Protein AF-A0A2T9Y0A7-F1 (afdb_monomer)

Secondary structure (DSSP, 8-state):
-------HHHHHHHHHHHHHHHHH--SS-S-HHHHHHHHHHHHHHH-TT--SPPPHHHHHHHHHHHHTHHHHHHHHHHHHHHHHHH-----------THHHHT--------HHHHHHT-TTHHHHHHHHHHHHHHHHHHHHHHH--SHHHHHHHHHHHHHHHHHHHHHHHHHHHHHHHHHHTT----SSHHHHHHHHHHHHHHHHHHHHHHHHHIIIIIIS----GGG--HHHHHHHHHHTTTTTS--------------------------------S-----S-TTS-S--SSS-THHHHHHHHHHHHHHHHHHHHT-TTS-GGGSTTHHHHHHHHHHHHHHHHHHHHHHHHHH-

Sequence (357 aa):
MDDLFINPKYTELIMLSILPILVCLPVNALFRSLRISLLRSLFRSINPISFQKTHISDIIFADVLTSCSRAFADLAVILCSISSSLFVVESSAKMNDFSSILNIKSKKSTYFGKDLCSSPLLGPIVTSIPFLIRLRQCIYDYLLSSSSHEKGRHLANCLKYFSALPVIFLSSFQQEYMKNQYVDSNSSQKDWFFNVLFYTWLFSAIFNSGFSLYWDVVFDWNLGNLKSFSLSNIVYSIFSHEHLDNSHLSVYKEEQDFPDSIIDPESLSPDIVSIQYSPNNLYNGPTLLRENLLFINKYFYYTAILVDTILRAAWTIKLSPHLKINSLPYIGFILGILEVFRRFFWVIFRVEKEHAC

Organism: NCBI:txid133381

Solvent-accessible surface area (backbone atoms only — not comparable to full-atom values): 21253 Å² total; per-residue (Å²): 144,80,88,78,76,69,54,68,70,57,54,53,50,51,63,67,44,49,58,58,48,67,55,67,50,89,52,95,55,88,60,40,70,58,39,52,51,50,52,51,40,50,49,54,61,65,44,86,81,64,88,62,82,80,48,69,68,48,50,53,51,39,52,53,40,46,59,42,14,62,59,52,17,55,48,49,44,50,53,36,53,50,46,42,71,74,53,81,67,94,62,95,72,94,72,90,60,73,44,73,82,69,75,54,89,72,79,91,73,98,44,72,58,60,55,56,54,67,34,79,56,50,48,40,54,48,32,40,47,34,33,51,42,48,27,50,53,25,51,52,46,29,71,70,44,84,51,70,69,57,28,53,52,24,51,54,52,24,49,48,37,54,37,45,47,58,30,45,44,43,30,44,52,48,42,54,49,59,62,56,52,79,78,52,98,66,85,74,81,55,55,60,58,51,49,52,51,50,54,54,30,48,50,33,43,52,50,32,52,52,52,45,50,50,40,48,40,43,69,50,44,51,29,59,42,62,88,47,64,40,69,66,58,54,51,47,56,59,61,50,63,74,60,66,86,78,66,94,70,89,84,81,90,79,88,80,89,81,83,92,77,92,79,85,95,84,86,83,79,98,76,75,88,71,80,76,76,71,94,65,84,67,74,85,43,60,74,38,43,48,76,74,61,89,61,86,60,65,63,60,58,56,50,49,54,52,50,44,53,53,48,51,50,51,56,56,56,70,54,37,63,84,55,68,57,84,78,42,91,56,54,67,55,53,54,45,52,49,40,49,50,47,50,54,54,51,48,54,48,30,54,48,37,71,73,63,106

Structure (mmCIF, N/CA/C/O backbone):
data_AF-A0A2T9Y0A7-F1
#
_entry.id   AF-A0A2T9Y0A7-F1
#
loop_
_atom_site.group_PDB
_atom_site.id
_atom_site.type_symbol
_atom_site.label_atom_id
_atom_site.label_alt_id
_atom_site.label_comp_id
_atom_site.label_asym_id
_atom_site.label_entity_id
_atom_site.label_seq_id
_atom_site.pdbx_PDB_ins_code
_atom_site.Cartn_x
_atom_site.Cartn_y
_atom_site.Cartn_z
_atom_site.occupancy
_atom_site.B_iso_or_equiv
_atom_site.auth_seq_id
_atom_site.auth_comp_id
_atom_site.auth_asym_id
_atom_site.auth_atom_id
_atom_site.pdbx_PDB_model_num
ATOM 1 N N . MET A 1 1 ? -6.394 -13.693 -47.547 1.00 44.25 1 MET A N 1
ATOM 2 C CA . MET A 1 1 ? -7.366 -13.527 -46.444 1.00 44.25 1 MET A CA 1
ATOM 3 C C . MET A 1 1 ? -6.524 -13.194 -45.216 1.00 44.25 1 MET A C 1
ATOM 5 O O . MET A 1 1 ? -6.538 -13.944 -44.255 1.00 44.25 1 MET A O 1
ATOM 9 N N . ASP A 1 2 ? -5.724 -12.118 -45.304 1.00 49.03 2 ASP A N 1
ATOM 10 C CA . ASP A 1 2 ? -4.476 -11.990 -44.523 1.00 49.03 2 ASP A CA 1
ATOM 11 C C . ASP A 1 2 ? -4.202 -10.590 -43.946 1.00 49.03 2 ASP A C 1
ATOM 13 O O . ASP A 1 2 ? -3.142 -10.380 -43.376 1.00 49.03 2 ASP A O 1
ATOM 17 N N . ASP A 1 3 ? -5.140 -9.638 -43.994 1.00 48.81 3 ASP A N 1
ATOM 18 C CA . ASP A 1 3 ? -4.842 -8.245 -43.605 1.00 48.81 3 ASP A CA 1
ATOM 19 C C . ASP A 1 3 ? -5.764 -7.694 -42.512 1.00 48.81 3 ASP A C 1
ATOM 21 O O . ASP A 1 3 ? -6.356 -6.625 -42.639 1.00 48.81 3 ASP A O 1
ATOM 25 N N . LEU A 1 4 ? -5.872 -8.413 -41.391 1.00 56.72 4 LEU A N 1
ATOM 26 C CA . LEU A 1 4 ? -6.314 -7.799 -40.131 1.00 56.72 4 LEU A CA 1
ATOM 27 C C . LEU A 1 4 ? -5.463 -8.234 -38.930 1.00 56.72 4 LEU A C 1
ATOM 29 O O . LEU A 1 4 ? -5.944 -8.292 -37.799 1.00 56.72 4 LEU A O 1
ATOM 33 N N . PHE A 1 5 ? -4.177 -8.524 -39.151 1.00 58.44 5 PHE A N 1
ATOM 34 C CA . PHE A 1 5 ? -3.217 -8.593 -38.051 1.00 58.44 5 PHE A CA 1
ATOM 35 C C . PHE A 1 5 ? -2.933 -7.169 -37.565 1.00 58.44 5 PHE A C 1
ATOM 37 O O . PHE A 1 5 ? -1.998 -6.500 -38.004 1.00 58.44 5 PHE A O 1
ATOM 44 N N . ILE A 1 6 ? -3.780 -6.689 -36.651 1.00 64.06 6 ILE A N 1
ATOM 45 C CA . ILE A 1 6 ? -3.489 -5.501 -35.849 1.00 64.06 6 ILE A CA 1
ATOM 46 C C . ILE A 1 6 ? -2.121 -5.736 -35.203 1.00 64.06 6 ILE A C 1
ATOM 48 O O . ILE A 1 6 ? -1.916 -6.744 -34.524 1.00 64.06 6 ILE A O 1
ATOM 52 N N . ASN A 1 7 ? -1.173 -4.827 -35.451 1.00 72.50 7 ASN A N 1
ATOM 53 C CA . ASN A 1 7 ? 0.164 -4.907 -34.867 1.00 72.50 7 ASN A CA 1
ATOM 54 C C . ASN A 1 7 ? 0.029 -5.127 -33.348 1.00 72.50 7 ASN A C 1
ATOM 56 O O . ASN A 1 7 ? -0.728 -4.383 -32.715 1.00 72.50 7 ASN A O 1
ATOM 60 N N . PRO A 1 8 ? 0.751 -6.091 -32.747 1.00 71.62 8 PRO A N 1
ATOM 61 C CA . PRO A 1 8 ? 0.613 -6.423 -31.327 1.00 71.62 8 PRO A CA 1
ATOM 62 C C . PRO A 1 8 ? 0.724 -5.198 -30.404 1.00 71.62 8 PRO A C 1
ATOM 64 O O . PRO A 1 8 ? 0.013 -5.118 -29.406 1.00 71.62 8 PRO A O 1
ATOM 67 N N . LYS A 1 9 ? 1.512 -4.183 -30.791 1.00 68.56 9 LYS A N 1
ATOM 68 C CA . LYS A 1 9 ? 1.624 -2.910 -30.060 1.00 68.56 9 LYS A CA 1
ATOM 69 C C . LYS A 1 9 ? 0.310 -2.125 -29.984 1.00 68.56 9 LYS A C 1
ATOM 71 O O . LYS A 1 9 ? 0.009 -1.521 -28.957 1.00 68.56 9 LYS A O 1
ATOM 76 N N . TYR A 1 10 ? -0.474 -2.111 -31.064 1.00 75.06 10 TYR A N 1
ATOM 77 C CA . TYR A 1 10 ? -1.782 -1.454 -31.069 1.00 75.06 10 TYR A CA 1
ATOM 78 C C . TYR A 1 10 ? -2.789 -2.249 -30.241 1.00 75.06 10 TYR A C 1
ATOM 80 O O . TYR A 1 10 ? -3.578 -1.643 -29.524 1.00 75.06 10 TYR A O 1
ATOM 88 N N . THR A 1 11 ? -2.722 -3.583 -30.259 1.00 76.00 11 THR A N 1
ATOM 89 C CA . THR A 1 11 ? -3.559 -4.439 -29.406 1.00 76.00 11 THR A CA 1
ATOM 90 C C . THR A 1 11 ? -3.310 -4.165 -27.920 1.00 76.00 11 THR A C 1
ATOM 92 O O . THR A 1 11 ? -4.263 -3.970 -27.168 1.00 76.00 11 THR A O 1
ATOM 95 N N . GLU A 1 12 ? -2.049 -4.057 -27.492 1.00 77.62 12 GLU A N 1
ATOM 96 C CA . GLU A 1 12 ? -1.689 -3.701 -26.109 1.00 77.62 12 GLU A CA 1
ATOM 97 C C . GLU A 1 12 ? -2.201 -2.308 -25.711 1.00 77.62 12 GLU A C 1
ATOM 99 O O . GLU A 1 12 ? -2.795 -2.142 -24.644 1.00 77.62 12 GLU A O 1
ATOM 104 N N . LEU A 1 13 ? -2.036 -1.308 -26.583 1.00 79.12 13 LEU A N 1
ATOM 105 C CA . LEU A 1 13 ? -2.517 0.053 -26.333 1.00 79.12 13 LEU A CA 1
ATOM 106 C C . LEU A 1 13 ? -4.051 0.124 -26.254 1.00 79.12 13 LEU A C 1
ATOM 108 O O . LEU A 1 13 ? -4.601 0.830 -25.405 1.00 79.12 13 LEU A O 1
ATOM 112 N N . ILE A 1 14 ? -4.753 -0.620 -27.112 1.00 80.56 14 ILE A N 1
ATOM 113 C CA . ILE A 1 14 ? -6.216 -0.734 -27.077 1.00 80.56 14 ILE A CA 1
ATOM 114 C C . ILE A 1 14 ? -6.648 -1.345 -25.739 1.00 80.56 14 ILE A C 1
ATOM 116 O O . ILE A 1 14 ? -7.483 -0.768 -25.045 1.00 80.56 14 ILE A O 1
ATOM 120 N N . MET A 1 15 ? -6.024 -2.443 -25.305 1.00 81.00 15 MET A N 1
ATOM 121 C CA . MET A 1 15 ? -6.344 -3.070 -24.016 1.00 81.00 15 MET A CA 1
ATOM 122 C C . MET A 1 15 ? -6.095 -2.134 -22.823 1.00 81.00 15 MET A C 1
ATOM 124 O O . MET A 1 15 ? -6.926 -2.061 -21.916 1.00 81.00 15 MET A O 1
ATOM 128 N N . LEU A 1 16 ? -4.998 -1.370 -22.839 1.00 83.06 16 LEU A N 1
ATOM 129 C CA . LEU A 1 16 ? -4.671 -0.401 -21.784 1.00 83.06 16 LEU A CA 1
ATOM 130 C C . LEU A 1 16 ? -5.604 0.821 -21.763 1.00 83.06 16 LEU A C 1
ATOM 132 O O . LEU A 1 16 ? -5.795 1.419 -20.705 1.00 83.06 16 LEU A O 1
ATOM 136 N N . SER A 1 17 ? -6.193 1.196 -22.902 1.00 82.12 17 SER A N 1
ATOM 137 C CA . SER A 1 17 ? -7.064 2.376 -23.022 1.00 82.12 17 SER A CA 1
ATOM 138 C C . SER A 1 17 ? -8.542 2.090 -22.740 1.00 82.12 17 SER A C 1
ATOM 140 O O . SER A 1 17 ? -9.249 2.995 -22.290 1.00 82.12 17 SER A O 1
ATOM 142 N N . ILE A 1 18 ? -9.008 0.844 -22.896 1.00 85.81 18 ILE A N 1
ATOM 143 C CA . ILE A 1 18 ? -10.405 0.456 -22.624 1.00 85.81 18 ILE A CA 1
ATOM 144 C C . ILE A 1 18 ? -10.818 0.790 -21.185 1.00 85.81 18 ILE A C 1
ATOM 146 O O . ILE A 1 18 ? -11.857 1.414 -20.974 1.00 85.81 18 ILE A O 1
ATOM 150 N N . LEU A 1 19 ? -10.017 0.411 -20.186 1.00 82.62 19 LEU A N 1
ATOM 151 C CA . LEU A 1 19 ? -10.387 0.604 -18.781 1.00 82.62 19 LEU A CA 1
ATOM 152 C C . LEU A 1 19 ? -10.512 2.098 -18.397 1.00 82.62 19 LEU A C 1
ATOM 154 O O . LEU A 1 19 ? -11.558 2.468 -17.856 1.00 82.62 19 LEU A O 1
ATOM 158 N N . PRO A 1 20 ? -9.537 2.982 -18.701 1.00 85.44 20 PRO A N 1
ATOM 159 C CA . PRO A 1 20 ? -9.688 4.424 -18.500 1.00 85.44 20 PRO A CA 1
ATOM 160 C C . PRO A 1 20 ? -10.912 5.010 -19.205 1.00 85.44 20 PRO A C 1
ATOM 162 O O . PRO A 1 20 ? -11.628 5.813 -18.608 1.00 85.44 20 PRO A O 1
ATOM 165 N N . ILE A 1 21 ? -11.188 4.588 -20.446 1.00 86.69 21 ILE A N 1
ATOM 166 C CA . ILE A 1 21 ? -12.368 5.041 -21.193 1.00 86.69 21 ILE A CA 1
ATOM 167 C C . ILE A 1 21 ? -13.637 4.650 -20.432 1.00 86.69 21 ILE A C 1
ATOM 169 O O . ILE A 1 21 ? -14.451 5.518 -20.123 1.00 86.69 21 ILE A O 1
ATOM 173 N N . LEU A 1 22 ? -13.781 3.379 -20.043 1.00 86.00 22 LEU A N 1
ATOM 174 C CA . LEU A 1 22 ? -14.945 2.893 -19.296 1.00 86.00 22 LEU A CA 1
ATOM 175 C C . LEU A 1 22 ? -15.150 3.636 -17.967 1.00 86.00 22 LEU A C 1
ATOM 177 O O . LEU A 1 22 ? -16.285 3.948 -17.597 1.00 86.00 22 LEU A O 1
ATOM 181 N N . VAL A 1 23 ? -14.070 3.971 -17.259 1.00 85.75 23 VAL A N 1
ATOM 182 C CA . VAL A 1 23 ? -14.141 4.731 -16.002 1.00 85.75 23 VAL A CA 1
ATOM 183 C C . VAL A 1 23 ? -14.559 6.186 -16.249 1.00 85.75 23 VAL A C 1
ATOM 185 O O . VAL A 1 23 ? -15.434 6.688 -15.544 1.00 85.75 23 VAL A O 1
ATOM 188 N N . CYS A 1 24 ? -14.004 6.843 -17.270 1.00 86.25 24 CYS A N 1
ATOM 189 C CA . CYS A 1 24 ? -14.235 8.262 -17.571 1.00 86.25 24 CYS A CA 1
ATOM 190 C C . CYS A 1 24 ? -15.489 8.542 -18.417 1.00 86.25 24 CYS A C 1
ATOM 192 O O . CYS A 1 24 ? -15.855 9.700 -18.611 1.00 86.25 24 CYS A O 1
ATOM 194 N N . LEU A 1 25 ? -16.161 7.503 -18.919 1.00 85.62 25 LEU A N 1
ATOM 195 C CA . LEU A 1 25 ? -17.342 7.621 -19.774 1.00 85.62 25 LEU A CA 1
ATOM 196 C C . LEU A 1 25 ? -18.467 8.450 -19.102 1.00 85.62 25 LEU A C 1
ATOM 198 O O . LEU A 1 25 ? -19.004 8.033 -18.073 1.00 85.62 25 LEU A O 1
ATOM 202 N N . PRO A 1 26 ? -18.933 9.569 -19.681 1.00 81.00 26 PRO A N 1
ATOM 203 C CA . PRO A 1 26 ? -19.954 10.412 -19.049 1.00 81.00 26 PRO A CA 1
ATOM 204 C C . PRO A 1 26 ? -21.383 9.833 -19.121 1.00 81.00 26 PRO A C 1
ATOM 206 O O . PRO A 1 26 ? -22.332 10.470 -18.664 1.00 81.00 26 PRO A O 1
ATOM 209 N N . VAL A 1 27 ? -21.559 8.632 -19.684 1.00 84.56 27 VAL A N 1
ATOM 210 C CA . VAL A 1 27 ? -22.872 8.004 -19.897 1.00 84.56 27 VAL A CA 1
ATOM 211 C C . VAL A 1 27 ? -23.512 7.487 -18.602 1.00 84.56 27 VAL A C 1
ATOM 213 O O . VAL A 1 27 ? -22.826 7.063 -17.672 1.00 84.56 27 VAL A O 1
ATOM 216 N N . ASN A 1 28 ? -24.847 7.433 -18.572 1.00 83.81 28 ASN A N 1
ATOM 217 C CA . ASN A 1 28 ? -25.654 6.805 -17.510 1.00 83.81 28 ASN A CA 1
ATOM 218 C C . ASN A 1 28 ? -25.634 5.261 -17.553 1.00 83.81 28 ASN A C 1
ATOM 220 O O . ASN A 1 28 ? -26.583 4.615 -17.126 1.00 83.81 28 ASN A O 1
ATOM 224 N N . ALA A 1 29 ? -24.562 4.662 -18.063 1.00 82.38 29 ALA A N 1
ATOM 225 C CA . ALA A 1 29 ? -24.359 3.217 -18.085 1.00 82.38 29 ALA A CA 1
ATOM 226 C C . ALA A 1 29 ? -23.248 2.822 -17.098 1.00 82.38 29 ALA A C 1
ATOM 228 O O . ALA A 1 29 ? -22.464 3.675 -16.664 1.00 82.38 29 ALA A O 1
ATOM 229 N N . LEU A 1 30 ? -23.178 1.533 -16.745 1.00 82.75 30 LEU A N 1
ATOM 230 C CA . LEU A 1 30 ? -22.122 0.959 -15.896 1.00 82.75 30 LEU A CA 1
ATOM 231 C C . LEU A 1 30 ? -21.954 1.700 -14.554 1.00 82.75 30 LEU A C 1
ATOM 233 O O . LEU A 1 30 ? -20.883 2.222 -14.252 1.00 82.75 30 LEU A O 1
ATOM 237 N N . PHE A 1 31 ? -23.029 1.802 -13.765 1.00 87.38 31 PHE A N 1
ATOM 238 C CA . PHE A 1 31 ? -23.016 2.383 -12.411 1.00 87.38 31 PHE A CA 1
ATOM 239 C C . PHE A 1 31 ? -22.340 3.769 -12.316 1.00 87.38 31 PHE A C 1
ATOM 241 O O . PHE A 1 31 ? -21.351 3.965 -11.605 1.00 87.38 31 PHE A O 1
ATOM 248 N N . ARG A 1 32 ? -22.892 4.764 -13.027 1.00 86.19 32 ARG A N 1
ATOM 249 C CA . ARG A 1 32 ? -22.361 6.144 -13.093 1.00 86.19 32 ARG A CA 1
ATOM 250 C C . ARG A 1 32 ? -22.038 6.755 -11.722 1.00 86.19 32 ARG A C 1
ATOM 252 O O . ARG A 1 32 ? -21.016 7.427 -11.591 1.00 86.19 32 ARG A O 1
ATOM 259 N N . SER A 1 33 ? -22.881 6.541 -10.711 1.00 88.12 33 SER A N 1
ATOM 260 C CA . SER A 1 33 ? -22.678 7.084 -9.359 1.00 88.12 33 SER A CA 1
ATOM 261 C C . SER A 1 33 ? -21.358 6.617 -8.739 1.00 88.12 33 SER A C 1
ATOM 263 O O . SER A 1 33 ? -20.597 7.441 -8.230 1.00 88.12 33 SER A O 1
ATOM 265 N N . LEU A 1 34 ? -21.045 5.323 -8.858 1.00 85.94 34 LEU A N 1
ATOM 266 C CA . LEU A 1 34 ? -19.804 4.732 -8.358 1.00 85.94 34 LEU A CA 1
ATOM 267 C C . LEU A 1 34 ? -18.587 5.270 -9.112 1.00 85.94 34 LEU A C 1
ATOM 269 O O . LEU A 1 34 ? -17.608 5.657 -8.480 1.00 85.94 34 LEU A O 1
ATOM 273 N N . ARG A 1 35 ? -18.660 5.371 -10.446 1.00 88.81 35 ARG A N 1
ATOM 274 C CA . ARG A 1 35 ? -17.555 5.896 -11.271 1.00 88.81 35 ARG A CA 1
ATOM 275 C C . ARG A 1 35 ? -17.235 7.352 -10.941 1.00 88.81 35 ARG A C 1
ATOM 277 O O . ARG A 1 35 ? -16.074 7.703 -10.755 1.00 88.81 35 ARG A O 1
ATOM 284 N N . ILE A 1 36 ? -18.257 8.192 -10.780 1.00 87.44 36 ILE A N 1
ATOM 285 C CA . ILE A 1 36 ? -18.071 9.587 -10.362 1.00 87.44 36 ILE A CA 1
ATOM 286 C C . ILE A 1 36 ? -17.516 9.662 -8.936 1.00 87.44 36 ILE A C 1
ATOM 288 O O . ILE A 1 36 ? -16.641 10.484 -8.671 1.00 87.44 36 ILE A O 1
ATOM 292 N N . SER A 1 37 ? -17.990 8.814 -8.017 1.00 87.19 37 SER A N 1
ATOM 293 C CA . SER A 1 37 ? -17.446 8.749 -6.656 1.00 87.19 37 SER A CA 1
ATOM 294 C C . SER A 1 37 ? -15.960 8.373 -6.659 1.00 87.19 37 SER A C 1
ATOM 296 O O . SER A 1 37 ? -15.161 9.047 -6.010 1.00 87.19 37 SER A O 1
ATOM 298 N N . LEU A 1 38 ? -15.582 7.364 -7.451 1.00 87.31 38 LEU A N 1
ATOM 299 C CA . LEU A 1 38 ? -14.199 6.929 -7.651 1.00 87.31 38 LEU A CA 1
ATOM 300 C C . LEU A 1 38 ? -13.327 8.062 -8.206 1.00 87.31 38 LEU A C 1
ATOM 302 O O . LEU A 1 38 ? -12.273 8.349 -7.648 1.00 87.31 38 LEU A O 1
ATOM 306 N N . LEU A 1 39 ? -13.779 8.739 -9.266 1.00 88.19 39 LEU A N 1
ATOM 307 C CA . LEU A 1 39 ? -13.052 9.854 -9.882 1.00 88.19 39 LEU A CA 1
ATOM 308 C C . LEU A 1 39 ? -12.882 11.036 -8.923 1.00 88.19 39 LEU A C 1
ATOM 310 O O . LEU A 1 39 ? -11.819 11.651 -8.890 1.00 88.19 39 LEU A O 1
ATOM 314 N N . ARG A 1 40 ? -13.898 11.343 -8.109 1.00 88.19 40 ARG A N 1
ATOM 315 C CA . ARG A 1 40 ? -13.805 12.389 -7.081 1.00 88.19 40 ARG A CA 1
ATOM 316 C C . ARG A 1 40 ? -12.788 12.027 -5.998 1.00 88.19 40 ARG A C 1
ATOM 318 O O . ARG A 1 40 ? -11.991 12.886 -5.632 1.00 88.19 40 ARG A O 1
ATOM 325 N N . SER A 1 41 ? -12.790 10.784 -5.511 1.00 87.12 41 SER A N 1
ATOM 326 C CA . SER A 1 41 ? -11.782 10.308 -4.553 1.00 87.12 41 SER A CA 1
ATOM 327 C C . SER A 1 41 ? -10.378 10.321 -5.155 1.00 87.12 41 SER A C 1
ATOM 329 O O . SER A 1 41 ? -9.463 10.851 -4.535 1.00 87.12 41 SER A O 1
ATOM 331 N N . LEU A 1 42 ? -10.213 9.859 -6.399 1.00 88.12 42 LEU A N 1
ATOM 332 C CA . LEU A 1 42 ? -8.944 9.933 -7.127 1.00 88.12 42 LEU A CA 1
ATOM 333 C C . LEU A 1 42 ? -8.440 11.375 -7.239 1.00 88.12 42 LEU A C 1
ATOM 335 O O . LEU A 1 42 ? -7.284 11.654 -6.924 1.00 88.12 42 LEU A O 1
ATOM 339 N N . PHE A 1 43 ? -9.314 12.299 -7.638 1.00 88.94 43 PHE A N 1
ATOM 340 C CA . PHE A 1 43 ? -8.970 13.709 -7.765 1.00 88.94 43 PHE A CA 1
ATOM 341 C C . PHE A 1 43 ? -8.544 14.319 -6.423 1.00 88.94 43 PHE A C 1
ATOM 343 O O . PHE A 1 43 ? -7.503 14.969 -6.369 1.00 88.94 43 PHE A O 1
ATOM 350 N N . ARG A 1 44 ? -9.274 14.065 -5.326 1.00 87.94 44 ARG A N 1
ATOM 351 C CA . ARG A 1 44 ? -8.889 14.533 -3.977 1.00 87.94 44 ARG A CA 1
ATOM 352 C C . ARG A 1 44 ? -7.575 13.911 -3.492 1.00 87.94 44 ARG A C 1
ATOM 354 O O . ARG A 1 44 ? -6.752 14.596 -2.889 1.00 87.94 44 ARG A O 1
ATOM 361 N N . SER A 1 45 ? -7.348 12.629 -3.774 1.00 86.00 45 SER A N 1
ATOM 362 C CA . SER A 1 45 ? -6.113 11.926 -3.411 1.00 86.00 45 SER A CA 1
ATOM 363 C C . SER A 1 45 ? -4.898 12.417 -4.196 1.00 86.00 45 SER A C 1
ATOM 365 O O . SER A 1 45 ? -3.811 12.490 -3.633 1.00 86.00 45 SER A O 1
ATOM 367 N N . ILE A 1 46 ? -5.043 12.806 -5.462 1.00 86.25 46 ILE A N 1
ATOM 368 C CA . ILE A 1 46 ? -3.916 13.319 -6.254 1.00 86.25 46 ILE A CA 1
ATOM 369 C C . ILE A 1 46 ? -3.684 14.804 -5.977 1.00 86.25 46 ILE A C 1
ATOM 371 O O . ILE A 1 46 ? -2.540 15.198 -5.759 1.00 86.25 46 ILE A O 1
ATOM 375 N N . ASN A 1 47 ? -4.744 15.613 -5.922 1.00 86.19 47 ASN A N 1
ATOM 376 C CA . ASN A 1 47 ? -4.640 17.063 -5.801 1.00 86.19 47 ASN A CA 1
ATOM 377 C C . ASN A 1 47 ? -3.952 17.476 -4.479 1.00 86.19 47 ASN A C 1
ATOM 379 O O . ASN A 1 47 ? -4.523 17.272 -3.404 1.00 86.19 47 ASN A O 1
ATOM 383 N N . PRO A 1 48 ? -2.746 18.077 -4.528 1.00 75.56 48 PRO A N 1
ATOM 384 C CA . PRO A 1 48 ? -2.008 18.461 -3.326 1.00 75.56 48 PRO A CA 1
ATOM 385 C C . PRO A 1 48 ? -2.633 19.654 -2.587 1.00 75.56 48 PRO A C 1
ATOM 387 O O . PRO A 1 48 ? -2.292 19.892 -1.437 1.00 75.56 48 PRO A O 1
ATOM 390 N N . ILE A 1 49 ? -3.552 20.386 -3.225 1.00 77.00 49 ILE A N 1
ATOM 391 C CA . ILE A 1 49 ? -4.169 21.617 -2.697 1.00 77.00 49 ILE A CA 1
ATOM 392 C C . ILE A 1 49 ? -5.436 21.307 -1.870 1.00 77.00 49 ILE A C 1
ATOM 394 O O . ILE A 1 49 ? -6.059 22.196 -1.298 1.00 77.00 49 ILE A O 1
ATOM 398 N N . SER A 1 50 ? -5.862 20.044 -1.788 1.00 72.50 50 SER A N 1
ATOM 399 C CA . SER A 1 50 ? -7.078 19.672 -1.058 1.00 72.50 50 SER A CA 1
ATOM 400 C C . SER A 1 50 ? -6.870 19.723 0.466 1.00 72.50 50 SER A C 1
ATOM 402 O O . SER A 1 50 ? -6.523 18.717 1.078 1.00 72.50 50 SER A O 1
ATOM 404 N N . PHE A 1 51 ? -7.120 20.879 1.089 1.00 67.12 51 PHE A N 1
ATOM 405 C CA . PHE A 1 51 ? -7.036 21.097 2.544 1.00 67.12 51 PHE A CA 1
ATOM 406 C C . PHE A 1 51 ? -8.349 20.755 3.266 1.00 67.12 51 PHE A C 1
ATOM 408 O O . PHE A 1 51 ? -8.998 21.613 3.861 1.00 67.12 51 PHE A O 1
ATOM 415 N N . GLN A 1 52 ? -8.775 19.498 3.185 1.00 78.31 52 GLN A N 1
ATOM 416 C CA . GLN A 1 52 ? -9.965 19.008 3.885 1.00 78.31 52 GLN A CA 1
ATOM 417 C C . GLN A 1 52 ? -9.605 17.797 4.742 1.00 78.31 52 GLN A C 1
ATOM 419 O O . GLN A 1 52 ? -8.704 17.036 4.386 1.00 78.31 52 GLN A O 1
ATOM 424 N N . LYS A 1 53 ? -10.319 17.622 5.864 1.00 84.12 53 LYS A N 1
ATOM 425 C CA . LYS A 1 53 ? -10.205 16.419 6.699 1.00 84.12 53 LYS A CA 1
ATOM 426 C C . LYS A 1 53 ? -10.428 15.187 5.830 1.00 84.12 53 LYS A C 1
ATOM 428 O O . LYS A 1 53 ? -11.361 15.165 5.023 1.00 84.12 53 LYS A O 1
ATOM 433 N N . THR A 1 54 ? -9.585 14.170 5.983 1.00 87.06 54 THR A N 1
ATOM 434 C CA . THR A 1 54 ? -9.690 12.998 5.117 1.00 87.06 54 THR A CA 1
ATOM 435 C C . THR A 1 54 ? -10.950 12.198 5.443 1.00 87.06 54 THR A C 1
ATOM 437 O O . THR A 1 54 ? -11.234 11.848 6.591 1.00 87.06 54 THR A O 1
ATOM 440 N N . HIS A 1 55 ? -11.753 11.924 4.415 1.00 87.88 55 HIS A N 1
ATOM 441 C CA . HIS A 1 55 ? -12.921 11.067 4.560 1.00 87.88 55 HIS A CA 1
ATOM 442 C C . HIS A 1 55 ? -12.500 9.594 4.607 1.00 87.88 55 HIS A C 1
ATOM 444 O O . HIS A 1 55 ? -11.519 9.191 3.979 1.00 87.88 55 HIS A O 1
ATOM 450 N N . ILE A 1 56 ? -13.297 8.761 5.282 1.00 87.62 56 ILE A N 1
ATOM 451 C CA . ILE A 1 56 ? -13.073 7.306 5.356 1.00 87.62 56 ILE A CA 1
ATOM 452 C C . ILE A 1 56 ? -12.992 6.683 3.954 1.00 87.62 56 ILE A C 1
ATOM 454 O O . ILE A 1 56 ? -12.149 5.825 3.705 1.00 87.62 56 ILE A O 1
ATOM 458 N N . SER A 1 57 ? -13.815 7.153 3.014 1.00 88.75 57 SER A N 1
ATOM 459 C CA . SER A 1 57 ? -13.773 6.710 1.617 1.00 88.75 57 SER A CA 1
ATOM 460 C C . SER A 1 57 ? -12.427 6.992 0.944 1.00 88.75 57 SER A C 1
ATOM 462 O O . SER A 1 57 ? -11.924 6.139 0.217 1.00 88.75 57 SER A O 1
ATOM 464 N N . ASP A 1 58 ? -11.809 8.143 1.221 1.00 90.44 58 ASP A N 1
ATOM 465 C CA . ASP A 1 58 ? -10.508 8.525 0.662 1.00 90.44 58 ASP A CA 1
ATOM 466 C C . ASP A 1 58 ? -9.354 7.758 1.322 1.00 90.44 58 ASP A C 1
ATOM 468 O O . ASP A 1 58 ? -8.351 7.470 0.665 1.00 90.44 58 ASP A O 1
ATOM 472 N N . ILE A 1 59 ? -9.514 7.386 2.598 1.00 91.25 59 ILE A N 1
ATOM 473 C CA . ILE A 1 59 ? -8.611 6.479 3.315 1.00 91.25 59 ILE A CA 1
ATOM 474 C C . ILE A 1 59 ? -8.647 5.086 2.677 1.00 91.25 59 ILE A C 1
ATOM 476 O O . ILE A 1 59 ? -7.602 4.583 2.270 1.00 91.25 59 ILE A O 1
ATOM 480 N N . ILE A 1 60 ? -9.839 4.490 2.543 1.00 91.69 60 ILE A N 1
ATOM 481 C CA . ILE A 1 60 ? -10.020 3.157 1.947 1.00 91.69 60 ILE A CA 1
ATOM 482 C C . ILE A 1 60 ? -9.490 3.144 0.514 1.00 91.69 60 ILE A C 1
ATOM 484 O O . ILE A 1 60 ? -8.746 2.242 0.135 1.00 91.69 60 ILE A O 1
ATOM 488 N N . PHE A 1 61 ? -9.837 4.160 -0.276 1.00 91.88 61 PHE A N 1
ATOM 489 C CA . PHE A 1 61 ? -9.393 4.271 -1.659 1.00 91.88 61 PHE A CA 1
ATOM 490 C C . PHE A 1 61 ? -7.865 4.312 -1.769 1.00 91.88 61 PHE A C 1
ATOM 492 O O . PHE A 1 61 ? -7.277 3.520 -2.507 1.00 91.88 61 PHE A O 1
ATOM 499 N N . ALA A 1 62 ? -7.202 5.184 -1.008 1.00 92.88 62 ALA A N 1
ATOM 500 C CA . ALA A 1 62 ? -5.748 5.283 -1.044 1.00 92.88 62 ALA A CA 1
ATOM 501 C C . ALA A 1 62 ? -5.066 4.012 -0.492 1.00 92.88 62 ALA A C 1
ATOM 503 O O . ALA A 1 62 ? -4.017 3.607 -0.992 1.00 92.88 62 ALA A O 1
ATOM 504 N N . ASP A 1 63 ? -5.686 3.320 0.465 1.00 91.75 63 ASP A N 1
ATOM 505 C CA . ASP A 1 63 ? -5.224 2.017 0.944 1.00 91.75 63 ASP A CA 1
ATOM 506 C C . ASP A 1 63 ? -5.328 0.922 -0.132 1.00 91.75 63 ASP A C 1
ATOM 508 O O . ASP A 1 63 ? -4.395 0.130 -0.290 1.00 91.75 63 ASP A O 1
ATOM 512 N N . VAL A 1 64 ? -6.377 0.919 -0.956 1.00 92.50 64 VAL A N 1
ATOM 513 C CA . VAL A 1 64 ? -6.449 0.051 -2.146 1.00 92.50 64 VAL A CA 1
ATOM 514 C C . VAL A 1 64 ? -5.347 0.402 -3.154 1.00 92.50 64 VAL A C 1
ATOM 516 O O . VAL A 1 64 ? -4.705 -0.498 -3.694 1.00 92.50 64 VAL A O 1
ATOM 519 N N . LEU A 1 65 ? -5.043 1.690 -3.361 1.00 92.31 65 LEU A N 1
ATOM 520 C CA . LEU A 1 65 ? -3.943 2.092 -4.249 1.00 92.31 65 LEU A CA 1
ATOM 521 C C . LEU A 1 65 ? -2.581 1.554 -3.782 1.00 92.31 65 LEU A C 1
ATOM 523 O O . LEU A 1 65 ? -1.775 1.156 -4.622 1.00 92.31 65 LEU A O 1
ATOM 527 N N . THR A 1 66 ? -2.314 1.504 -2.470 1.00 92.75 66 THR A N 1
ATOM 528 C CA . THR A 1 66 ? -1.052 0.926 -1.953 1.00 92.75 66 THR A CA 1
ATOM 529 C C . THR A 1 66 ? -0.915 -0.566 -2.264 1.00 92.75 66 THR A C 1
ATOM 531 O O . THR A 1 66 ? 0.174 -1.010 -2.632 1.00 92.75 66 THR A O 1
ATOM 534 N N . SER A 1 67 ? -2.017 -1.318 -2.228 1.00 91.06 67 SER A N 1
ATOM 535 C CA . SER A 1 67 ? -2.066 -2.733 -2.618 1.00 91.06 67 SER A CA 1
ATOM 536 C C . SER A 1 67 ? -1.798 -2.931 -4.121 1.00 91.06 67 SER A C 1
ATOM 538 O O . SER A 1 67 ? -1.149 -3.899 -4.516 1.00 91.06 67 SER A O 1
ATOM 540 N N . CYS A 1 68 ? -2.197 -1.968 -4.960 1.00 89.94 68 CYS A N 1
ATOM 541 C CA . CYS A 1 68 ? -1.961 -1.971 -6.412 1.00 89.94 68 CYS A CA 1
ATOM 542 C C . CYS A 1 68 ? -0.634 -1.317 -6.849 1.00 89.94 68 CYS A C 1
ATOM 544 O O . CYS A 1 68 ? -0.333 -1.283 -8.042 1.00 89.94 68 CYS A O 1
ATOM 546 N N . SER A 1 69 ? 0.173 -0.803 -5.915 1.00 91.25 69 SER A N 1
ATOM 547 C CA . SER A 1 69 ? 1.374 0.006 -6.194 1.00 91.25 69 SER A CA 1
ATOM 548 C C . SER A 1 69 ? 2.340 -0.619 -7.205 1.00 91.25 69 SER A C 1
ATOM 550 O O . SER A 1 69 ? 2.808 0.063 -8.117 1.00 91.25 69 SER A O 1
ATOM 552 N N . ARG A 1 70 ? 2.600 -1.928 -7.097 1.00 86.00 70 ARG A N 1
ATOM 553 C CA . ARG A 1 70 ? 3.486 -2.627 -8.036 1.00 86.00 70 ARG A CA 1
ATOM 554 C C . ARG A 1 70 ? 2.899 -2.724 -9.445 1.00 86.00 70 ARG A C 1
ATOM 556 O O . ARG A 1 70 ? 3.631 -2.538 -10.409 1.00 86.00 70 ARG A O 1
ATOM 563 N N . ALA A 1 71 ? 1.591 -2.954 -9.563 1.00 87.75 71 ALA A N 1
ATOM 564 C CA . ALA A 1 71 ? 0.923 -2.999 -10.861 1.00 87.75 71 ALA A CA 1
ATOM 565 C C . ALA A 1 71 ? 1.005 -1.640 -11.576 1.00 87.75 71 ALA A C 1
ATOM 567 O O . ALA A 1 71 ? 1.204 -1.600 -12.786 1.00 87.75 71 ALA A O 1
ATOM 568 N N . PHE A 1 72 ? 0.930 -0.528 -10.832 1.00 89.50 72 PHE A N 1
ATOM 569 C CA . PHE A 1 72 ? 1.150 0.804 -11.403 1.00 89.50 72 PHE A CA 1
ATOM 570 C C . PHE A 1 72 ? 2.578 1.004 -11.909 1.00 89.50 72 PHE A C 1
ATOM 572 O O . PHE A 1 72 ? 2.760 1.616 -12.957 1.00 89.50 72 PHE A O 1
ATOM 579 N N . ALA A 1 73 ? 3.585 0.481 -11.206 1.00 88.62 73 ALA A N 1
ATOM 580 C CA . ALA A 1 73 ? 4.970 0.552 -11.663 1.00 88.62 73 ALA A CA 1
ATOM 581 C C . ALA A 1 73 ? 5.198 -0.258 -12.946 1.00 88.62 73 ALA A C 1
ATOM 583 O O . ALA A 1 73 ? 5.800 0.257 -13.887 1.00 88.62 73 ALA A O 1
ATOM 584 N N . ASP A 1 74 ? 4.667 -1.480 -13.018 1.00 86.19 74 ASP A N 1
ATOM 585 C CA . ASP A 1 74 ? 4.769 -2.314 -14.220 1.00 86.19 74 ASP A CA 1
ATOM 586 C C . ASP A 1 74 ? 4.024 -1.653 -15.403 1.00 86.19 74 ASP A C 1
ATOM 588 O O . ASP A 1 74 ? 4.563 -1.550 -16.506 1.00 86.19 74 ASP A O 1
ATOM 592 N N . LEU A 1 75 ? 2.830 -1.094 -15.160 1.00 86.81 75 LEU A N 1
ATOM 593 C CA . LEU A 1 75 ? 2.069 -0.327 -16.154 1.00 86.81 75 LEU A CA 1
ATOM 594 C C . LEU A 1 75 ? 2.818 0.931 -16.618 1.00 86.81 75 LEU A C 1
ATOM 596 O O . LEU A 1 75 ? 2.811 1.235 -17.808 1.00 86.81 75 LEU A O 1
ATOM 600 N N . ALA A 1 76 ? 3.501 1.641 -15.718 1.00 87.81 76 ALA A N 1
ATOM 601 C CA . ALA A 1 76 ? 4.309 2.802 -16.080 1.00 87.81 76 ALA A CA 1
ATOM 602 C C . ALA A 1 76 ? 5.484 2.424 -16.996 1.00 87.81 76 ALA A C 1
ATOM 604 O O . ALA A 1 76 ? 5.737 3.126 -17.973 1.00 87.81 76 ALA A O 1
ATOM 605 N N . VAL A 1 77 ? 6.161 1.299 -16.738 1.00 83.00 77 VAL A N 1
ATOM 606 C CA . VAL A 1 77 ? 7.240 0.793 -17.607 1.00 83.00 77 VAL A CA 1
ATOM 607 C C . VAL A 1 77 ? 6.703 0.403 -18.988 1.00 83.00 77 VAL A C 1
ATOM 609 O O . VAL A 1 77 ? 7.318 0.750 -20.000 1.00 83.00 77 VAL A O 1
ATOM 612 N N . ILE A 1 78 ? 5.541 -0.259 -19.052 1.00 83.25 78 ILE A N 1
ATOM 613 C CA . ILE A 1 78 ? 4.886 -0.623 -20.320 1.00 83.25 78 ILE A CA 1
ATOM 614 C C . ILE A 1 78 ? 4.514 0.635 -21.109 1.00 83.25 78 ILE A C 1
ATOM 616 O O . ILE A 1 78 ? 4.893 0.763 -22.273 1.00 83.25 78 ILE A O 1
ATOM 620 N N . LEU A 1 79 ? 3.845 1.602 -20.475 1.00 82.81 79 LEU A N 1
ATOM 621 C CA . LEU A 1 79 ? 3.469 2.861 -21.123 1.00 82.81 79 LEU A CA 1
ATOM 622 C C . LEU A 1 79 ? 4.689 3.645 -21.614 1.00 82.81 79 LEU A C 1
ATOM 624 O O . LEU A 1 79 ? 4.647 4.198 -22.709 1.00 82.81 79 LEU A O 1
ATOM 628 N N . CYS A 1 80 ? 5.780 3.658 -20.847 1.00 82.31 80 CYS A N 1
ATOM 629 C CA . CYS A 1 80 ? 7.035 4.304 -21.233 1.00 82.31 80 CYS A CA 1
ATOM 630 C C . CYS A 1 80 ? 7.701 3.594 -22.433 1.00 82.31 80 CYS A C 1
ATOM 632 O O . CYS A 1 80 ? 8.205 4.222 -23.366 1.00 82.31 80 CYS A O 1
ATOM 634 N N . SER A 1 81 ? 7.654 2.262 -22.463 1.00 78.25 81 SER A N 1
ATOM 635 C CA . SER A 1 81 ? 8.184 1.463 -23.577 1.00 78.25 81 SER A CA 1
ATOM 636 C C . SER A 1 81 ? 7.367 1.661 -24.856 1.00 78.25 81 SER A C 1
ATOM 638 O O . SER A 1 81 ? 7.926 1.818 -25.942 1.00 78.25 81 SER A O 1
ATOM 640 N N . ILE A 1 82 ? 6.039 1.719 -24.734 1.00 76.50 82 ILE A N 1
ATOM 641 C CA . ILE A 1 82 ? 5.141 1.998 -25.858 1.00 76.50 82 ILE A CA 1
ATOM 642 C C . ILE A 1 82 ? 5.353 3.431 -26.356 1.00 76.50 82 ILE A C 1
ATOM 644 O O . ILE A 1 82 ? 5.535 3.620 -27.559 1.00 76.50 82 ILE A O 1
ATOM 648 N N . SER A 1 83 ? 5.400 4.424 -25.459 1.00 74.38 83 SER A N 1
ATOM 649 C CA . SER A 1 83 ? 5.567 5.834 -25.828 1.00 74.38 83 SER A CA 1
ATOM 650 C C . SER A 1 83 ? 6.909 6.101 -26.504 1.00 74.38 83 SER A C 1
ATOM 652 O O . SER A 1 83 ? 6.925 6.731 -27.554 1.00 74.38 83 SER A O 1
ATOM 654 N N . SER A 1 84 ? 8.014 5.549 -25.997 1.00 69.38 84 SER A N 1
ATOM 655 C CA . SER A 1 84 ? 9.326 5.657 -26.654 1.00 69.38 84 SER A CA 1
ATOM 656 C C . SER A 1 84 ? 9.368 4.974 -28.027 1.00 69.38 84 SER A C 1
ATOM 658 O O . SER A 1 84 ? 10.125 5.393 -28.899 1.00 69.38 84 SER A O 1
ATOM 660 N N . SER A 1 85 ? 8.540 3.946 -28.248 1.00 67.50 85 SER A N 1
ATOM 661 C CA . SER A 1 85 ? 8.440 3.262 -29.541 1.00 67.50 85 SER A CA 1
ATOM 662 C C . SER A 1 85 ? 7.507 3.948 -30.549 1.00 67.50 85 SER A C 1
ATOM 664 O O . SER A 1 85 ? 7.694 3.768 -31.750 1.00 67.50 85 SER A O 1
ATOM 666 N N . LEU A 1 86 ? 6.512 4.708 -30.073 1.00 66.38 86 LEU A N 1
ATOM 667 C CA . LEU A 1 86 ? 5.560 5.473 -30.892 1.00 66.38 86 LEU A CA 1
ATOM 668 C C . LEU A 1 86 ? 6.052 6.898 -31.180 1.00 66.38 86 LEU A C 1
ATOM 670 O O . LEU A 1 86 ? 5.761 7.453 -32.234 1.00 66.38 86 LEU A O 1
ATOM 674 N N . PHE A 1 87 ? 6.788 7.488 -30.239 1.00 59.06 87 PHE A N 1
ATOM 675 C CA . PHE A 1 87 ? 7.259 8.868 -30.243 1.00 59.06 87 PHE A CA 1
ATOM 676 C C . PHE A 1 87 ? 8.795 8.852 -30.339 1.00 59.06 87 PHE A C 1
ATOM 678 O O . PHE A 1 87 ? 9.509 9.100 -29.368 1.00 59.06 87 PHE A O 1
ATOM 685 N N . VAL A 1 88 ? 9.330 8.521 -31.520 1.00 52.94 88 VAL A N 1
ATOM 686 C CA . VAL A 1 88 ? 10.736 8.812 -31.847 1.00 52.94 88 VAL A CA 1
ATOM 687 C C . VAL A 1 88 ? 10.843 10.329 -31.994 1.00 52.94 88 VAL A C 1
ATOM 689 O O . VAL A 1 88 ? 10.674 10.875 -33.078 1.00 52.94 88 VAL A O 1
ATOM 692 N N . VAL A 1 89 ? 11.037 11.022 -30.875 1.00 44.28 89 VAL A N 1
ATOM 693 C CA . VAL A 1 89 ? 11.304 12.459 -30.855 1.00 44.28 89 VAL A CA 1
ATOM 694 C C . VAL A 1 89 ? 12.787 12.673 -30.610 1.00 44.28 89 VAL A C 1
ATOM 696 O O . VAL A 1 89 ? 13.308 12.385 -29.532 1.00 44.28 89 VAL A O 1
ATOM 699 N N . GLU A 1 90 ? 13.462 13.199 -31.631 1.00 39.78 90 GLU A N 1
ATOM 700 C CA . GLU A 1 90 ? 14.722 13.920 -31.486 1.00 39.78 90 GLU A CA 1
ATOM 701 C C . GLU A 1 90 ? 14.477 15.121 -30.568 1.00 39.78 90 GLU A C 1
ATOM 703 O O . GLU A 1 90 ? 14.001 16.169 -30.995 1.00 39.78 90 GLU A O 1
ATOM 708 N N . SER A 1 91 ? 14.762 14.990 -29.276 1.00 36.31 91 SER A N 1
ATOM 709 C CA . SER A 1 91 ? 14.846 16.169 -28.422 1.00 36.31 91 SER A CA 1
ATOM 710 C C . SER A 1 91 ? 15.946 16.019 -27.388 1.00 36.31 91 SER A C 1
ATOM 712 O O . SER A 1 91 ? 15.954 15.106 -26.560 1.00 36.31 91 SER A O 1
ATOM 714 N N . SER A 1 92 ? 16.907 16.937 -27.486 1.00 35.31 92 SER A N 1
ATOM 715 C CA . SER A 1 92 ? 18.002 17.101 -26.552 1.00 35.31 92 SER A CA 1
ATOM 716 C C . SER A 1 92 ? 17.491 17.835 -25.314 1.00 35.31 92 SER A C 1
ATOM 718 O O . SER A 1 92 ? 17.349 19.058 -25.321 1.00 35.31 92 SER A O 1
ATOM 720 N N . ALA A 1 93 ? 17.254 17.119 -24.225 1.00 37.69 93 ALA A N 1
ATOM 721 C CA . ALA A 1 93 ? 17.150 17.751 -22.920 1.00 37.69 93 ALA A CA 1
ATOM 722 C C . ALA A 1 93 ? 18.181 17.111 -21.993 1.00 37.69 93 ALA A C 1
ATOM 724 O O . ALA A 1 93 ? 18.276 15.900 -21.856 1.00 37.69 93 ALA A O 1
ATOM 725 N N . LYS A 1 94 ? 19.037 17.939 -21.400 1.00 37.81 94 LYS A N 1
ATOM 726 C CA . LYS A 1 94 ? 19.918 17.525 -20.310 1.00 37.81 94 LYS A CA 1
ATOM 727 C C . LYS A 1 94 ? 19.062 17.446 -19.054 1.00 37.81 94 LYS A C 1
ATOM 729 O O . LYS A 1 94 ? 18.534 18.472 -18.633 1.00 37.81 94 LYS A O 1
ATOM 734 N N . MET A 1 95 ? 18.965 16.272 -18.442 1.00 38.41 95 MET A N 1
ATOM 735 C CA . MET A 1 95 ? 18.526 16.156 -17.054 1.00 38.41 95 MET A CA 1
ATOM 736 C C . MET A 1 95 ? 19.629 15.479 -16.247 1.00 38.41 95 MET A C 1
ATOM 738 O O . MET A 1 95 ? 20.321 14.598 -16.746 1.00 38.41 95 MET A O 1
ATOM 742 N N . ASN A 1 96 ? 19.856 15.993 -15.042 1.00 40.66 96 ASN A N 1
ATOM 743 C CA . ASN A 1 96 ? 21.039 15.711 -14.241 1.00 40.66 96 ASN A CA 1
ATOM 744 C C . ASN A 1 96 ? 21.046 14.256 -13.755 1.00 40.66 96 ASN A C 1
ATOM 746 O O . ASN A 1 96 ? 20.189 13.853 -12.969 1.00 40.66 96 ASN A O 1
ATOM 750 N N . ASP A 1 97 ? 22.036 13.495 -14.221 1.00 44.44 97 ASP A N 1
ATOM 751 C CA . ASP A 1 97 ? 22.214 12.086 -13.900 1.00 44.44 97 ASP A CA 1
ATOM 752 C C . ASP A 1 97 ? 22.589 11.860 -12.428 1.00 44.44 97 ASP A C 1
ATOM 754 O O . ASP A 1 97 ? 23.534 12.437 -11.875 1.00 44.44 97 ASP A O 1
ATOM 758 N N . PHE A 1 98 ? 21.900 10.884 -11.838 1.00 43.97 98 PHE A N 1
ATOM 759 C CA . PHE A 1 98 ? 22.196 10.235 -10.557 1.00 43.97 98 PHE A CA 1
ATOM 760 C C . PHE A 1 98 ? 23.616 9.616 -10.513 1.00 43.97 98 PHE A C 1
ATOM 762 O O . PHE A 1 98 ? 24.117 9.260 -9.447 1.00 43.97 98 PHE A O 1
ATOM 769 N N . SER A 1 99 ? 24.307 9.537 -11.661 1.00 48.16 99 SER A N 1
ATOM 770 C CA . SER A 1 99 ? 25.711 9.117 -11.771 1.00 48.16 99 SER A CA 1
ATOM 771 C C . SER A 1 99 ? 26.679 10.064 -11.052 1.00 48.16 99 SER A C 1
ATOM 773 O O . SER A 1 99 ? 27.772 9.644 -10.674 1.00 48.16 99 SER A O 1
ATOM 775 N N . SER A 1 100 ? 26.280 11.323 -10.838 1.00 49.78 100 SER A N 1
ATOM 776 C CA . SER A 1 100 ? 27.060 12.320 -10.092 1.00 49.78 100 SER A CA 1
ATOM 777 C C . SER A 1 100 ? 27.166 12.009 -8.594 1.00 49.78 100 SER A C 1
ATOM 779 O O . SER A 1 100 ? 28.151 12.388 -7.970 1.00 49.78 100 SER A O 1
ATOM 781 N N . ILE A 1 101 ? 26.208 11.265 -8.029 1.00 51.06 101 ILE A N 1
ATOM 782 C CA . ILE A 1 101 ? 26.197 10.881 -6.607 1.00 51.06 101 ILE A CA 1
ATOM 783 C C . ILE A 1 101 ? 27.031 9.609 -6.364 1.00 51.06 101 ILE A C 1
ATOM 785 O O . ILE A 1 101 ? 27.586 9.435 -5.283 1.00 51.06 101 ILE A O 1
ATOM 789 N N . LEU A 1 102 ? 27.169 8.735 -7.370 1.00 49.22 102 LEU A N 1
ATOM 790 C CA . LEU A 1 102 ? 27.858 7.439 -7.244 1.00 49.22 102 LEU A CA 1
ATOM 791 C C . LEU A 1 102 ? 29.229 7.367 -7.935 1.00 49.22 102 LEU A C 1
ATOM 793 O O . LEU A 1 102 ? 29.880 6.329 -7.879 1.00 49.22 102 LEU A O 1
ATOM 797 N N . ASN A 1 103 ? 29.697 8.448 -8.565 1.00 43.06 103 ASN A N 1
ATOM 798 C CA . ASN A 1 103 ? 31.016 8.541 -9.208 1.00 43.06 103 ASN A CA 1
ATOM 799 C C . ASN A 1 103 ? 31.317 7.423 -10.238 1.00 43.06 103 ASN A C 1
ATOM 801 O O . ASN A 1 103 ? 32.473 7.085 -10.499 1.00 43.06 103 ASN A O 1
ATOM 805 N N . ILE A 1 104 ? 30.279 6.852 -10.856 1.00 47.56 104 ILE A N 1
ATOM 806 C CA . ILE A 1 104 ? 30.407 5.866 -11.934 1.00 47.56 104 ILE A CA 1
ATOM 807 C C . ILE A 1 104 ? 30.383 6.628 -13.264 1.00 47.56 104 ILE A C 1
ATOM 809 O O . ILE A 1 104 ? 29.380 7.247 -13.625 1.00 47.56 104 ILE A O 1
ATOM 813 N N . LYS A 1 105 ? 31.500 6.601 -14.001 1.00 36.84 105 LYS A N 1
ATOM 814 C CA . LYS A 1 105 ? 31.615 7.181 -15.349 1.00 36.84 105 LYS A CA 1
ATOM 815 C C . LYS A 1 105 ? 30.720 6.410 -16.325 1.00 36.84 105 LYS A C 1
ATOM 817 O O . LYS A 1 105 ? 31.149 5.409 -16.892 1.00 36.84 105 LYS A O 1
ATOM 822 N N . SER A 1 106 ? 29.495 6.880 -16.547 1.00 40.31 106 SER A N 1
ATOM 823 C CA . SER A 1 106 ? 28.641 6.351 -17.613 1.00 40.31 106 SER A CA 1
ATOM 824 C C . SER A 1 106 ? 29.010 6.987 -18.959 1.00 40.31 106 SER A C 1
ATOM 826 O O . SER A 1 106 ? 29.134 8.209 -19.077 1.00 40.31 106 SER A O 1
ATOM 828 N N . LYS A 1 107 ? 29.232 6.149 -19.979 1.00 37.28 107 LYS A N 1
ATOM 829 C CA . LYS A 1 107 ? 29.423 6.567 -21.376 1.00 37.28 107 LYS A CA 1
ATOM 830 C C . LYS A 1 107 ? 28.156 7.287 -21.853 1.00 37.28 107 LYS A C 1
ATOM 832 O O . LYS A 1 107 ? 27.063 6.755 -21.707 1.00 37.28 107 LYS A O 1
ATOM 837 N N . LYS A 1 108 ? 28.325 8.465 -22.469 1.00 42.03 108 LYS A N 1
ATOM 838 C CA . LYS A 1 108 ? 27.271 9.201 -23.189 1.00 42.03 108 LYS A CA 1
ATOM 839 C C . LYS A 1 108 ? 26.479 8.242 -24.087 1.00 42.03 108 LYS A C 1
ATOM 841 O O . LYS A 1 108 ? 27.046 7.713 -25.039 1.00 42.03 108 LYS A O 1
ATOM 846 N N . SER A 1 109 ? 25.189 8.083 -23.816 1.00 38.53 109 SER A N 1
ATOM 847 C CA . SER A 1 109 ? 24.233 7.505 -24.755 1.00 38.53 109 SER A CA 1
ATOM 848 C C . SER A 1 109 ? 23.206 8.572 -25.107 1.00 38.53 109 SER A C 1
ATOM 850 O O . SER A 1 109 ? 22.561 9.170 -24.253 1.00 38.53 109 SER A O 1
ATOM 852 N N . THR A 1 110 ? 23.129 8.874 -26.393 1.00 38.62 110 THR A N 1
ATOM 853 C CA . THR A 1 110 ? 22.158 9.759 -27.028 1.00 38.62 110 THR A CA 1
ATOM 854 C C . THR A 1 110 ? 20.861 8.989 -27.287 1.00 38.62 110 THR A C 1
ATOM 856 O O . THR A 1 110 ? 20.583 8.664 -28.432 1.00 38.62 110 THR A O 1
ATOM 859 N N . TYR A 1 111 ? 20.070 8.676 -26.252 1.00 41.84 111 TYR A N 1
ATOM 860 C CA . TYR A 1 111 ? 18.699 8.150 -26.398 1.00 41.84 111 TYR A CA 1
ATOM 861 C C . TYR A 1 111 ? 17.804 8.599 -25.228 1.00 41.84 111 TYR A C 1
ATOM 863 O O . TYR A 1 111 ? 17.343 7.796 -24.418 1.00 41.84 111 TYR A O 1
ATOM 871 N N . PHE A 1 112 ? 17.500 9.900 -25.176 1.00 43.09 112 PHE A N 1
ATOM 872 C CA . PHE A 1 112 ? 16.750 10.552 -24.088 1.00 43.09 112 PHE A CA 1
ATOM 873 C C . PHE A 1 112 ? 15.409 9.867 -23.725 1.00 43.09 112 PHE A C 1
ATOM 875 O O . PHE A 1 112 ? 15.016 9.859 -22.562 1.00 43.09 112 PHE A O 1
ATOM 882 N N . GLY A 1 113 ? 14.727 9.224 -24.683 1.00 44.16 113 GLY A N 1
ATOM 883 C CA . GLY A 1 113 ? 13.477 8.488 -24.434 1.00 44.16 113 GLY A CA 1
ATOM 884 C C . GLY A 1 113 ? 13.639 7.030 -23.979 1.00 44.16 113 GLY A C 1
ATOM 885 O O . GLY A 1 113 ? 12.749 6.496 -23.325 1.00 44.16 113 GLY A O 1
ATOM 886 N N . LYS A 1 114 ? 14.760 6.368 -24.295 1.00 48.53 114 LYS A N 1
ATOM 887 C CA . LYS A 1 114 ? 14.984 4.944 -23.974 1.00 48.53 114 LYS A CA 1
ATOM 888 C C . LYS A 1 114 ? 15.692 4.769 -22.626 1.00 48.53 114 LYS A C 1
ATOM 890 O O . LYS A 1 114 ? 15.442 3.787 -21.923 1.00 48.53 114 LYS A O 1
ATOM 895 N N . ASP A 1 115 ? 16.500 5.756 -22.242 1.00 57.72 115 ASP A N 1
ATOM 896 C CA . ASP A 1 115 ? 17.285 5.747 -21.006 1.00 57.72 115 ASP A CA 1
ATOM 897 C C . ASP A 1 115 ? 16.418 6.022 -19.760 1.00 57.72 115 ASP A C 1
ATOM 899 O O . ASP A 1 115 ? 16.640 5.422 -18.709 1.00 57.72 115 ASP A O 1
ATOM 903 N N . LEU A 1 116 ? 15.360 6.842 -19.876 1.00 63.56 116 LEU A N 1
ATOM 904 C CA . LEU A 1 116 ? 14.459 7.139 -18.752 1.00 63.56 116 LEU A CA 1
ATOM 905 C C . LEU A 1 116 ? 13.546 5.950 -18.398 1.00 63.56 116 LEU A C 1
ATOM 907 O O . LEU A 1 116 ? 13.377 5.629 -17.223 1.00 63.56 116 LEU A O 1
ATOM 911 N N . CYS A 1 117 ? 12.997 5.264 -19.408 1.00 69.12 117 CYS A N 1
ATOM 912 C CA . CYS A 1 117 ? 12.175 4.061 -19.218 1.00 69.12 117 CYS A CA 1
ATOM 913 C C . CYS A 1 117 ? 12.984 2.875 -18.683 1.00 69.12 117 CYS A C 1
ATOM 915 O O . CYS A 1 117 ? 12.447 2.024 -17.979 1.00 69.12 117 CYS A O 1
ATOM 917 N N . SER A 1 118 ? 14.278 2.838 -19.011 1.00 68.75 118 SER A N 1
ATOM 918 C CA . SER A 1 118 ? 15.220 1.818 -18.542 1.00 68.75 118 SER A CA 1
ATOM 919 C C . SER A 1 118 ? 15.888 2.195 -17.215 1.00 68.75 118 SER A C 1
ATOM 921 O O . SER A 1 118 ? 16.738 1.449 -16.730 1.00 68.75 118 SER A O 1
ATOM 923 N N . SER A 1 119 ? 15.530 3.341 -16.623 1.00 78.81 119 SER A N 1
ATOM 924 C CA . SER A 1 119 ? 16.115 3.795 -15.365 1.00 78.81 119 SER A CA 1
ATOM 925 C C . SER A 1 119 ? 15.701 2.879 -14.208 1.00 78.81 119 SER A C 1
ATOM 927 O O . SER A 1 119 ? 14.501 2.651 -14.009 1.00 78.81 119 SER A O 1
ATOM 929 N N . PRO A 1 120 ? 16.647 2.432 -13.360 1.00 79.69 120 PRO A N 1
ATOM 930 C CA . PRO A 1 120 ? 16.342 1.614 -12.184 1.00 79.69 120 PRO A CA 1
ATOM 931 C C . PRO A 1 120 ? 15.511 2.362 -11.124 1.00 79.69 120 PRO A C 1
ATOM 933 O O . PRO A 1 120 ? 15.051 1.755 -10.156 1.00 79.69 120 PRO A O 1
ATOM 936 N N . LEU A 1 121 ? 15.308 3.676 -11.290 1.00 85.06 121 LEU A N 1
ATOM 937 C CA . LEU A 1 121 ? 14.544 4.523 -10.373 1.00 85.06 121 LEU A CA 1
ATOM 938 C C . LEU A 1 121 ? 13.061 4.657 -10.744 1.00 85.06 121 LEU A C 1
ATOM 940 O O . LEU A 1 121 ? 12.253 4.954 -9.865 1.00 85.06 121 LEU A O 1
ATOM 944 N N . LEU A 1 122 ? 12.670 4.415 -12.001 1.00 87.12 122 LEU A N 1
ATOM 945 C CA . LEU A 1 122 ? 11.280 4.606 -12.433 1.00 87.12 122 LEU A CA 1
ATOM 946 C C . LEU A 1 122 ? 10.318 3.695 -11.651 1.00 87.12 122 LEU A C 1
ATOM 948 O O . LEU A 1 122 ? 9.328 4.162 -11.087 1.00 87.12 122 LEU A O 1
ATOM 952 N N . GLY A 1 123 ? 10.653 2.407 -11.555 1.00 87.25 123 GLY A N 1
ATOM 953 C CA . GLY A 1 123 ? 9.879 1.412 -10.811 1.00 87.25 123 GLY A CA 1
ATOM 954 C C . GLY A 1 123 ? 9.635 1.781 -9.338 1.00 87.25 123 GLY A C 1
ATOM 955 O O . GLY A 1 123 ? 8.470 1.859 -8.927 1.00 87.25 123 GLY A O 1
ATOM 956 N N . PRO A 1 124 ? 10.680 2.023 -8.520 1.00 91.44 124 PRO A N 1
ATOM 957 C CA . PRO A 1 124 ? 10.504 2.358 -7.108 1.00 91.44 124 PRO A CA 1
ATOM 958 C C . PRO A 1 124 ? 9.829 3.718 -6.888 1.00 91.44 124 PRO A C 1
ATOM 960 O O . PRO A 1 124 ? 9.025 3.835 -5.961 1.00 91.44 124 PRO A O 1
ATOM 963 N N . ILE A 1 125 ? 10.066 4.721 -7.745 1.00 93.12 125 ILE A N 1
ATOM 964 C CA . ILE A 1 125 ? 9.375 6.019 -7.655 1.00 93.12 125 ILE A CA 1
ATOM 965 C C . ILE A 1 125 ? 7.870 5.835 -7.858 1.00 93.12 125 ILE A C 1
ATOM 967 O O . ILE A 1 125 ? 7.086 6.265 -7.013 1.00 93.12 125 ILE A O 1
ATOM 971 N N . VAL A 1 126 ? 7.455 5.150 -8.930 1.00 93.19 126 VAL A N 1
ATOM 972 C CA . VAL A 1 126 ? 6.027 4.933 -9.217 1.00 93.19 126 VAL A CA 1
ATOM 973 C C . VAL A 1 126 ? 5.373 4.058 -8.146 1.00 93.19 126 VAL A C 1
ATOM 975 O O . VAL A 1 126 ? 4.281 4.380 -7.676 1.00 93.19 126 VAL A O 1
ATOM 978 N N . THR A 1 127 ? 6.062 3.008 -7.685 1.00 92.88 127 THR A N 1
ATOM 979 C CA . THR A 1 127 ? 5.578 2.153 -6.583 1.00 92.88 127 THR A CA 1
ATOM 980 C C . THR A 1 127 ? 5.372 2.958 -5.294 1.00 92.88 127 THR A C 1
ATOM 982 O O . THR A 1 127 ? 4.463 2.663 -4.524 1.00 92.88 127 THR A O 1
ATOM 985 N N . SER A 1 128 ? 6.171 4.003 -5.059 1.00 95.69 128 SER A N 1
ATOM 986 C CA . SER A 1 128 ? 6.086 4.839 -3.855 1.00 95.69 128 SER A CA 1
ATOM 987 C C . SER A 1 128 ? 4.908 5.821 -3.863 1.00 95.69 128 SER A C 1
ATOM 989 O O . SER A 1 128 ? 4.482 6.253 -2.792 1.00 95.69 128 SER A O 1
ATOM 991 N N . ILE A 1 129 ? 4.344 6.166 -5.029 1.00 94.56 129 ILE A N 1
ATOM 992 C CA . ILE A 1 129 ? 3.301 7.204 -5.154 1.00 94.56 129 ILE A CA 1
ATOM 993 C C . ILE A 1 129 ? 2.098 6.950 -4.225 1.00 94.56 129 ILE A C 1
ATOM 995 O O . ILE A 1 129 ? 1.748 7.858 -3.466 1.00 94.56 129 ILE A O 1
ATOM 999 N N . PRO A 1 130 ? 1.473 5.755 -4.191 1.00 95.00 130 PRO A N 1
ATOM 1000 C CA . PRO A 1 130 ? 0.347 5.505 -3.290 1.00 95.00 130 PRO A CA 1
ATOM 1001 C C . PRO A 1 130 ? 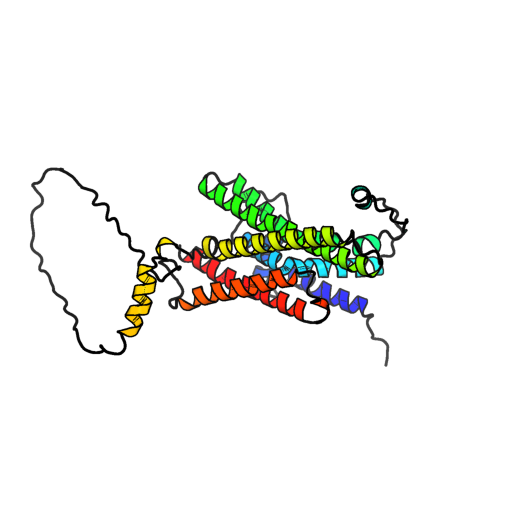0.691 5.666 -1.803 1.00 95.00 130 PRO A C 1
ATOM 1003 O O . PRO A 1 130 ? -0.119 6.180 -1.031 1.00 95.00 130 PRO A O 1
ATOM 1006 N N . PHE A 1 131 ? 1.903 5.272 -1.399 1.00 95.62 131 PHE A N 1
ATOM 1007 C CA . PHE A 1 131 ? 2.374 5.418 -0.019 1.00 95.62 131 PHE A CA 1
ATOM 1008 C C . PHE A 1 131 ? 2.581 6.889 0.344 1.00 95.62 131 PHE A C 1
ATOM 1010 O O . PHE A 1 131 ? 2.200 7.308 1.434 1.00 95.62 131 PHE A O 1
ATOM 1017 N N . LEU A 1 132 ? 3.101 7.694 -0.587 1.00 95.25 132 LEU A N 1
ATOM 1018 C CA . LEU A 1 132 ? 3.245 9.141 -0.412 1.00 95.25 132 LEU A CA 1
ATOM 1019 C C . LEU A 1 132 ? 1.889 9.853 -0.325 1.00 95.25 132 LEU A C 1
ATOM 1021 O O . LEU A 1 132 ? 1.744 10.784 0.465 1.00 95.25 132 LEU A O 1
ATOM 1025 N N . ILE A 1 133 ? 0.878 9.396 -1.072 1.00 93.81 133 ILE A N 1
ATOM 1026 C CA . ILE A 1 133 ? -0.497 9.911 -0.955 1.00 93.81 133 ILE A CA 1
ATOM 1027 C C . ILE A 1 133 ? -1.039 9.672 0.462 1.00 93.81 133 ILE A C 1
ATOM 1029 O O . ILE A 1 133 ? -1.554 10.607 1.080 1.00 93.81 133 ILE A O 1
ATOM 1033 N N . ARG A 1 134 ? -0.895 8.453 1.007 1.00 94.06 134 ARG A N 1
ATOM 1034 C CA . ARG A 1 134 ? -1.323 8.138 2.385 1.00 94.06 134 ARG A CA 1
ATOM 1035 C C . ARG A 1 134 ? -0.519 8.908 3.424 1.00 94.06 134 ARG A C 1
ATOM 1037 O O . ARG A 1 134 ? -1.103 9.460 4.349 1.00 94.06 134 ARG A O 1
ATOM 1044 N N . LEU A 1 135 ? 0.798 8.998 3.252 1.00 95.06 135 LEU A N 1
ATOM 1045 C CA . LEU A 1 135 ? 1.669 9.780 4.126 1.00 95.06 135 LEU A CA 1
ATOM 1046 C C . LEU A 1 135 ? 1.206 11.240 4.189 1.00 95.06 135 LEU A C 1
ATOM 1048 O O . LEU A 1 135 ? 1.036 11.786 5.274 1.00 95.06 135 LEU A O 1
ATOM 1052 N N . ARG A 1 136 ? 0.920 11.846 3.031 1.00 92.62 136 ARG A N 1
ATOM 1053 C CA . ARG A 1 136 ? 0.400 13.212 2.932 1.00 92.62 136 ARG A CA 1
ATOM 1054 C C . ARG A 1 136 ? -0.936 13.367 3.660 1.00 92.62 136 ARG A C 1
ATOM 1056 O O . ARG A 1 136 ? -1.093 14.301 4.438 1.00 92.62 136 ARG A O 1
ATOM 1063 N N . GLN A 1 137 ? -1.881 12.456 3.422 1.00 93.44 137 GLN A N 1
ATOM 1064 C CA . GLN A 1 137 ? -3.173 12.427 4.119 1.00 93.44 137 GLN A CA 1
ATOM 1065 C C . GLN A 1 137 ? -2.989 12.396 5.645 1.00 93.44 137 GLN A C 1
ATOM 1067 O O . GLN A 1 137 ? -3.558 13.225 6.349 1.00 93.44 137 GLN A O 1
ATOM 1072 N N . CYS A 1 138 ? -2.129 11.506 6.147 1.00 92.94 138 CYS A N 1
ATOM 1073 C CA . CYS A 1 138 ? -1.852 11.382 7.577 1.00 92.94 138 CYS A CA 1
ATOM 1074 C C . CYS A 1 138 ? -1.172 12.633 8.164 1.00 92.94 138 CYS A C 1
ATOM 1076 O O . CYS A 1 138 ? -1.501 13.025 9.281 1.00 92.94 138 CYS A O 1
ATOM 1078 N N . ILE A 1 139 ? -0.264 13.282 7.422 1.00 92.81 139 ILE A N 1
ATOM 1079 C CA . ILE A 1 139 ? 0.369 14.545 7.840 1.00 92.81 139 ILE A CA 1
ATOM 1080 C C . ILE A 1 139 ? -0.676 15.657 7.950 1.00 92.81 139 ILE A C 1
ATOM 1082 O O . ILE A 1 139 ? -0.681 16.392 8.934 1.00 92.81 139 ILE A O 1
ATOM 1086 N N . TYR A 1 140 ? -1.578 15.782 6.975 1.00 91.06 140 TYR A N 1
ATOM 1087 C CA . TYR A 1 140 ? -2.629 16.797 7.042 1.00 91.06 140 TYR A CA 1
ATOM 1088 C C . TYR A 1 140 ? -3.574 16.574 8.220 1.00 91.06 140 TYR A C 1
ATOM 1090 O O . TYR A 1 140 ? -3.854 17.521 8.955 1.00 91.06 140 TYR A O 1
ATOM 1098 N N . ASP A 1 141 ? -4.008 15.335 8.455 1.00 91.69 141 ASP A N 1
ATOM 1099 C CA . ASP A 1 141 ? -4.855 15.031 9.609 1.00 91.69 141 ASP A CA 1
ATOM 1100 C C . ASP A 1 141 ? -4.118 15.272 10.937 1.00 91.69 141 ASP A C 1
ATOM 1102 O O . ASP A 1 141 ? -4.719 15.770 11.887 1.00 91.69 141 ASP A O 1
ATOM 1106 N N . TYR A 1 142 ? -2.807 15.004 11.004 1.00 92.06 142 TYR A N 1
ATOM 1107 C CA . TYR A 1 142 ? -1.973 15.348 12.162 1.00 92.06 142 TYR A CA 1
ATOM 1108 C C . TYR A 1 142 ? -1.964 16.857 12.444 1.00 92.06 142 TYR A C 1
ATOM 1110 O O . TYR A 1 142 ? -2.120 17.267 13.594 1.00 92.06 142 TYR A O 1
ATOM 1118 N N . LEU A 1 143 ? -1.797 17.678 11.402 1.00 91.44 143 LEU A N 1
ATOM 1119 C CA . LEU A 1 143 ? -1.754 19.138 11.527 1.00 91.44 143 LEU A CA 1
ATOM 1120 C C . LEU A 1 143 ? -3.113 19.732 11.921 1.00 91.44 143 LEU A C 1
ATOM 1122 O O . LEU A 1 143 ? -3.152 20.712 12.660 1.00 91.44 143 LEU A O 1
ATOM 1126 N N . LEU A 1 144 ? -4.212 19.143 11.443 1.00 91.62 144 LEU A N 1
ATOM 1127 C CA . LEU A 1 144 ? -5.573 19.591 11.753 1.00 91.62 144 LEU A CA 1
ATOM 1128 C C . LEU A 1 144 ? -6.051 19.129 13.140 1.00 91.62 144 LEU A C 1
ATOM 1130 O O . LEU A 1 144 ? -6.895 19.778 13.760 1.00 91.62 144 LEU A O 1
ATOM 1134 N N . SER A 1 145 ? -5.534 18.003 13.631 1.00 90.62 145 SER A N 1
ATOM 1135 C CA . SER A 1 145 ? -5.930 17.436 14.921 1.00 90.62 145 SER A CA 1
ATOM 1136 C C . SER A 1 145 ? -5.530 18.347 16.079 1.00 90.62 145 SER A C 1
ATOM 1138 O O . SER A 1 145 ? -4.401 18.829 16.153 1.00 90.62 145 SER A O 1
ATOM 1140 N N . SER A 1 146 ? -6.440 18.548 17.032 1.00 89.75 146 SER A N 1
ATOM 1141 C CA . SER A 1 146 ? -6.169 19.349 18.237 1.00 89.75 146 SER A CA 1
ATOM 1142 C C . SER A 1 146 ? -5.732 18.488 19.428 1.00 89.75 146 SER A C 1
ATOM 1144 O O . SER A 1 146 ? -4.912 18.925 20.234 1.00 89.75 146 SER A O 1
ATOM 1146 N N . SER A 1 147 ? -6.212 17.242 19.514 1.00 91.56 147 SER A N 1
ATOM 1147 C CA . SER A 1 147 ? -5.907 16.319 20.615 1.00 91.56 147 SER A CA 1
ATOM 1148 C C . SER A 1 147 ? -4.512 15.695 20.497 1.00 91.56 147 SER A C 1
ATOM 1150 O O . SER A 1 147 ? -4.109 15.236 19.428 1.00 91.56 147 SER A O 1
ATOM 1152 N N . SER A 1 148 ? -3.785 15.613 21.619 1.00 86.44 148 SER A N 1
ATOM 1153 C CA . SER A 1 148 ? -2.464 14.963 21.690 1.00 86.44 148 SER A CA 1
ATOM 1154 C C . SER A 1 148 ? -2.527 13.473 21.321 1.00 86.44 148 SER A C 1
ATOM 1156 O O . SER A 1 148 ? -1.677 12.967 20.588 1.00 86.44 148 SER A O 1
ATOM 1158 N N . HIS A 1 149 ? -3.584 12.776 21.752 1.00 86.69 149 HIS A N 1
ATOM 1159 C CA . HIS A 1 149 ? -3.763 11.352 21.460 1.00 86.69 149 HIS A CA 1
ATOM 1160 C C . HIS A 1 149 ? -4.016 11.101 19.962 1.00 86.69 149 HIS A C 1
ATOM 1162 O O . HIS A 1 149 ? -3.428 10.200 19.363 1.00 86.69 149 HIS A O 1
ATOM 1168 N N . GLU A 1 150 ? -4.855 11.925 19.327 1.00 87.56 150 GLU A N 1
ATOM 1169 C CA . GLU A 1 150 ? -5.117 11.836 17.884 1.00 87.56 150 GLU A CA 1
ATOM 1170 C C . GLU A 1 150 ? -3.865 12.162 17.068 1.00 87.56 150 GLU A C 1
ATOM 1172 O O . GLU A 1 150 ? -3.534 11.432 16.133 1.00 87.56 150 GLU A O 1
ATOM 1177 N N . LYS A 1 151 ? 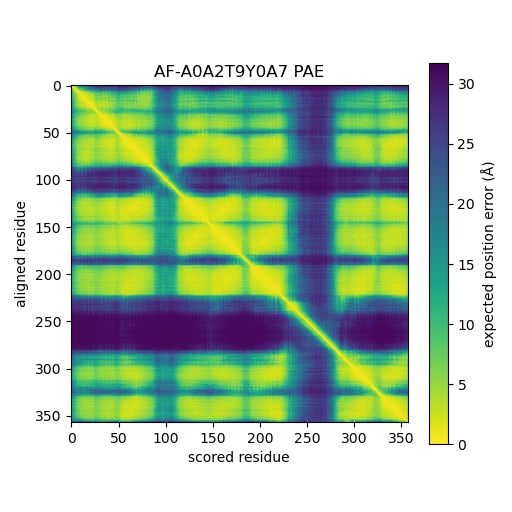-3.106 13.187 17.473 1.00 88.12 151 LYS A N 1
ATOM 1178 C CA . LYS A 1 151 ? -1.803 13.513 16.877 1.00 88.12 151 LYS A CA 1
ATOM 1179 C C . LYS A 1 151 ? -0.845 12.324 16.916 1.00 88.12 151 LYS A C 1
ATOM 1181 O O . LYS A 1 151 ? -0.271 11.975 15.886 1.00 88.12 151 LYS A O 1
ATOM 1186 N N . GLY A 1 152 ? -0.714 11.663 18.068 1.00 87.88 152 GLY A N 1
ATOM 1187 C CA . GLY A 1 152 ? 0.113 10.460 18.208 1.00 87.88 152 GLY A CA 1
ATOM 1188 C C . GLY A 1 152 ? -0.309 9.347 17.245 1.00 87.88 152 GLY A C 1
ATOM 1189 O O . GLY A 1 152 ? 0.532 8.767 16.556 1.00 87.88 152 GLY A O 1
ATOM 1190 N N . ARG A 1 153 ? -1.620 9.108 17.112 1.00 90.56 153 ARG A N 1
ATOM 1191 C CA . ARG A 1 153 ? -2.171 8.136 16.155 1.00 90.56 153 ARG A CA 1
ATOM 1192 C C . ARG A 1 153 ? -1.859 8.520 14.706 1.00 90.56 153 ARG A C 1
ATOM 1194 O O . ARG A 1 153 ? -1.399 7.675 13.943 1.00 90.56 153 ARG A O 1
ATOM 1201 N N . HIS A 1 154 ? -2.077 9.768 14.297 1.00 91.62 154 HIS A N 1
ATOM 1202 C CA . HIS A 1 154 ? -1.783 10.190 12.923 1.00 91.62 154 HIS A CA 1
ATOM 1203 C C . HIS A 1 154 ? -0.288 10.094 12.596 1.00 91.62 154 HIS A C 1
ATOM 1205 O O . HIS A 1 154 ? 0.060 9.603 11.523 1.00 91.62 154 HIS A O 1
ATOM 1211 N N . LEU A 1 155 ? 0.591 10.450 13.537 1.00 92.69 155 LEU A N 1
ATOM 1212 C CA . LEU A 1 155 ? 2.041 10.313 13.384 1.00 92.69 155 LEU A CA 1
ATOM 1213 C C . LEU A 1 155 ? 2.479 8.848 13.254 1.00 92.69 155 LEU A C 1
ATOM 1215 O O . LEU A 1 155 ? 3.283 8.516 12.383 1.00 92.69 155 LEU A O 1
ATOM 1219 N N . ALA A 1 156 ? 1.926 7.956 14.074 1.00 92.69 156 ALA A N 1
ATOM 1220 C CA . ALA A 1 156 ? 2.200 6.528 13.965 1.00 92.69 156 ALA A CA 1
ATOM 1221 C C . ALA A 1 156 ? 1.725 5.971 12.607 1.00 92.69 156 ALA A C 1
ATOM 1223 O O . ALA A 1 156 ? 2.425 5.180 11.977 1.00 92.69 156 ALA A O 1
ATOM 1224 N N . ASN A 1 157 ? 0.603 6.467 12.079 1.00 93.25 157 ASN A N 1
ATOM 1225 C CA . ASN A 1 157 ? 0.152 6.115 10.734 1.00 93.25 157 ASN A CA 1
ATOM 1226 C C . ASN A 1 157 ? 1.062 6.697 9.633 1.00 93.25 157 ASN A C 1
ATOM 1228 O O . ASN A 1 157 ? 1.286 6.053 8.612 1.00 93.25 157 ASN A O 1
ATOM 1232 N N . CYS A 1 158 ? 1.637 7.891 9.823 1.00 95.31 158 CYS A N 1
ATOM 1233 C CA . CYS A 1 158 ? 2.682 8.409 8.932 1.00 95.31 158 CYS A CA 1
ATOM 1234 C C . CYS A 1 158 ? 3.884 7.461 8.897 1.00 95.31 158 CYS A C 1
ATOM 1236 O O . CYS A 1 158 ? 4.354 7.105 7.816 1.00 95.31 158 CYS A O 1
ATOM 1238 N N . LEU A 1 159 ? 4.343 7.009 10.070 1.00 94.62 159 LEU A N 1
ATOM 1239 C CA . LEU A 1 159 ? 5.463 6.077 10.183 1.00 94.62 159 LEU A CA 1
ATOM 1240 C C . LEU A 1 159 ? 5.178 4.755 9.457 1.00 94.62 159 LEU A C 1
ATOM 1242 O O . LEU A 1 159 ? 6.072 4.248 8.783 1.00 94.62 159 LEU A O 1
ATOM 1246 N N . LYS A 1 160 ? 3.933 4.255 9.500 1.00 94.06 160 LYS A N 1
ATOM 1247 C CA . LYS A 1 160 ? 3.495 3.065 8.743 1.00 94.06 160 LYS A CA 1
ATOM 1248 C C . LYS A 1 160 ? 3.825 3.207 7.261 1.00 94.06 160 LYS A C 1
ATOM 1250 O O . LYS A 1 160 ? 4.590 2.410 6.727 1.00 94.06 160 LYS A O 1
ATOM 1255 N N . TYR A 1 161 ? 3.305 4.241 6.602 1.00 95.38 161 TYR A N 1
ATOM 1256 C CA . TYR A 1 161 ? 3.509 4.409 5.158 1.00 95.38 161 TYR A CA 1
ATOM 1257 C C . TYR A 1 161 ? 4.928 4.846 4.796 1.00 95.38 161 TYR A C 1
ATOM 1259 O O . TYR A 1 161 ? 5.433 4.452 3.748 1.00 95.38 161 TYR A O 1
ATOM 1267 N N . PHE A 1 162 ? 5.593 5.613 5.662 1.00 96.56 162 PHE A N 1
ATOM 1268 C CA . PHE A 1 162 ? 6.992 5.983 5.467 1.00 96.56 162 PHE A CA 1
ATOM 1269 C C . PHE A 1 162 ? 7.916 4.759 5.527 1.00 96.56 162 PHE A C 1
ATOM 1271 O O . PHE A 1 162 ? 8.816 4.630 4.699 1.00 96.56 162 PHE A O 1
ATOM 1278 N N . SER A 1 163 ? 7.654 3.820 6.443 1.00 95.62 163 SER A N 1
ATOM 1279 C CA . SER A 1 163 ? 8.458 2.602 6.615 1.00 95.62 163 SER A CA 1
ATOM 1280 C C . SER A 1 163 ? 8.438 1.655 5.407 1.00 95.62 163 SER A C 1
ATOM 1282 O O . SER A 1 163 ? 9.349 0.843 5.254 1.00 95.62 163 SER A O 1
ATOM 1284 N N . ALA A 1 164 ? 7.471 1.803 4.495 1.00 94.50 164 ALA A N 1
ATOM 1285 C CA . ALA A 1 164 ? 7.426 1.055 3.241 1.00 94.50 164 ALA A CA 1
ATOM 1286 C C . ALA A 1 164 ? 8.440 1.563 2.198 1.00 94.50 164 ALA A C 1
ATOM 1288 O O . ALA A 1 164 ? 8.894 0.784 1.357 1.00 94.50 164 ALA A O 1
ATOM 1289 N N . LEU A 1 165 ? 8.822 2.848 2.239 1.00 95.62 165 LEU A N 1
ATOM 1290 C CA . LEU A 1 165 ? 9.699 3.453 1.228 1.00 95.62 165 LEU A CA 1
ATOM 1291 C C . LEU A 1 165 ? 11.102 2.819 1.213 1.00 95.62 165 LEU A C 1
ATOM 1293 O O . LEU A 1 165 ? 11.542 2.422 0.130 1.00 95.62 165 LEU A O 1
ATOM 1297 N N . PRO A 1 166 ? 11.797 2.627 2.357 1.00 95.38 166 PRO A N 1
ATOM 1298 C CA . PRO A 1 166 ? 13.080 1.927 2.372 1.00 95.38 166 PRO A CA 1
ATOM 1299 C C . PRO A 1 166 ? 12.996 0.525 1.766 1.00 95.38 166 PRO A C 1
ATOM 1301 O O . PRO A 1 166 ? 13.864 0.156 0.980 1.00 95.38 166 PRO A O 1
ATOM 1304 N N . VAL A 1 167 ? 11.928 -0.231 2.053 1.00 94.38 167 VAL A N 1
ATOM 1305 C CA . VAL A 1 167 ? 11.721 -1.576 1.490 1.00 94.38 167 VAL A CA 1
ATOM 1306 C C . VAL A 1 167 ? 11.671 -1.516 -0.035 1.00 94.38 167 VAL A C 1
ATOM 1308 O O . VAL A 1 167 ? 12.377 -2.273 -0.700 1.00 94.38 167 VAL A O 1
ATOM 1311 N N . ILE A 1 168 ? 10.889 -0.592 -0.600 1.00 93.00 168 ILE A N 1
ATOM 1312 C CA . ILE A 1 168 ? 10.723 -0.429 -2.052 1.00 93.00 168 ILE A CA 1
ATOM 1313 C C . ILE A 1 168 ? 12.056 -0.085 -2.727 1.00 93.00 168 ILE A C 1
ATOM 1315 O O . ILE A 1 168 ? 12.452 -0.746 -3.691 1.00 93.00 168 ILE A O 1
ATOM 1319 N N . PHE A 1 169 ? 12.763 0.928 -2.220 1.00 92.75 169 PHE A N 1
ATOM 1320 C CA . PHE A 1 169 ? 14.017 1.380 -2.822 1.00 92.75 169 PHE A CA 1
ATOM 1321 C C . PHE A 1 169 ? 15.124 0.335 -2.684 1.00 92.75 169 PHE A C 1
ATOM 1323 O O . PHE A 1 169 ? 15.760 0.002 -3.683 1.00 92.75 169 PHE A O 1
ATOM 1330 N N . LEU A 1 170 ? 15.320 -0.233 -1.489 1.00 92.12 170 LEU A N 1
ATOM 1331 C CA . LEU A 1 170 ? 16.342 -1.259 -1.258 1.00 92.12 170 LEU A CA 1
ATOM 1332 C C . LEU A 1 170 ? 16.095 -2.511 -2.110 1.00 92.12 170 LEU A C 1
ATOM 1334 O O . LEU A 1 170 ? 17.049 -3.054 -2.660 1.00 92.12 170 LEU A O 1
ATOM 1338 N N . SER A 1 171 ? 14.830 -2.909 -2.311 1.00 90.06 171 SER A N 1
ATOM 1339 C CA . SER A 1 171 ? 14.484 -4.014 -3.223 1.00 90.06 171 SER A CA 1
ATOM 1340 C C . SER A 1 171 ? 14.962 -3.730 -4.651 1.00 90.06 171 SER A C 1
ATOM 1342 O O . SER A 1 171 ? 15.589 -4.584 -5.274 1.00 90.06 171 SER A O 1
ATOM 1344 N N . SER A 1 172 ? 14.700 -2.521 -5.167 1.00 86.81 172 SER A N 1
ATOM 1345 C CA . SER A 1 172 ? 15.095 -2.123 -6.527 1.00 86.81 172 SER A CA 1
ATOM 1346 C C . SER A 1 172 ? 16.615 -2.041 -6.682 1.00 86.81 172 SER A C 1
ATOM 1348 O O . SER A 1 172 ? 17.178 -2.594 -7.627 1.00 86.81 172 SER A O 1
ATOM 1350 N N . PHE A 1 173 ? 17.299 -1.407 -5.722 1.00 86.50 173 PHE A N 1
ATOM 1351 C CA . PHE A 1 173 ? 18.759 -1.298 -5.727 1.00 86.50 173 PHE A CA 1
ATOM 1352 C C . PHE A 1 173 ? 19.438 -2.666 -5.673 1.00 86.50 173 PHE A C 1
ATOM 1354 O O . PHE A 1 173 ? 20.409 -2.895 -6.391 1.00 86.50 173 PHE A O 1
ATOM 1361 N N . GLN A 1 174 ? 18.920 -3.590 -4.864 1.00 86.50 174 GLN A N 1
ATOM 1362 C CA . GLN A 1 174 ? 19.488 -4.925 -4.756 1.00 86.50 174 GLN A CA 1
ATOM 1363 C C . GLN A 1 174 ? 19.305 -5.744 -6.042 1.00 86.50 174 GLN A C 1
ATOM 1365 O O . GLN A 1 174 ? 20.241 -6.422 -6.462 1.00 86.50 174 GLN A O 1
ATOM 1370 N N . GLN A 1 175 ? 18.142 -5.657 -6.700 1.00 81.81 175 GLN A N 1
ATOM 1371 C CA . GLN A 1 175 ? 17.918 -6.313 -7.997 1.00 81.81 175 GLN A CA 1
ATOM 1372 C C . GLN A 1 175 ? 18.891 -5.801 -9.066 1.00 81.81 175 GLN A C 1
ATOM 1374 O O . GLN A 1 175 ? 19.480 -6.597 -9.799 1.00 81.81 175 GLN A O 1
ATOM 1379 N N . GLU A 1 176 ? 19.102 -4.485 -9.123 1.00 80.12 176 GLU A N 1
ATOM 1380 C CA . GLU A 1 176 ? 20.042 -3.874 -10.064 1.00 80.12 176 GLU A CA 1
ATOM 1381 C C . GLU A 1 176 ? 21.494 -4.269 -9.752 1.00 80.12 176 GLU A C 1
ATOM 1383 O O . GLU A 1 176 ? 22.271 -4.585 -10.654 1.00 80.12 176 GLU A O 1
ATOM 1388 N N . TYR A 1 177 ? 21.854 -4.336 -8.468 1.00 79.50 177 TYR A N 1
ATOM 1389 C CA . TYR A 1 177 ? 23.168 -4.809 -8.037 1.00 79.50 177 TYR A CA 1
ATOM 1390 C C . TYR A 1 1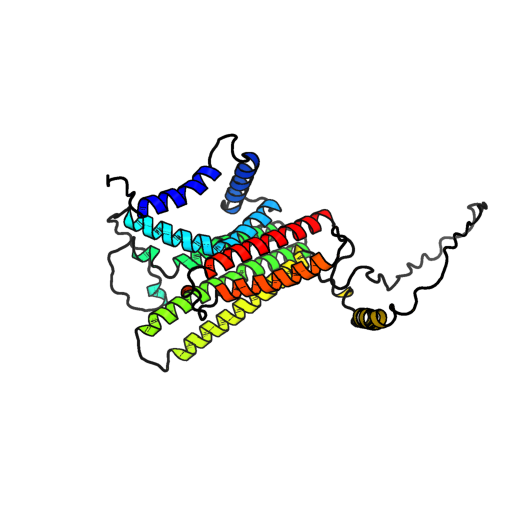77 ? 23.421 -6.265 -8.464 1.00 79.50 177 TYR A C 1
ATOM 1392 O O . TYR A 1 177 ? 24.451 -6.550 -9.074 1.00 79.50 177 TYR A O 1
ATOM 1400 N N . MET A 1 178 ? 22.465 -7.174 -8.227 1.00 76.75 178 MET A N 1
ATOM 1401 C CA . MET A 1 178 ? 22.570 -8.588 -8.629 1.00 76.75 178 MET A CA 1
ATOM 1402 C C . MET A 1 178 ? 22.672 -8.761 -10.149 1.00 76.75 178 MET A C 1
ATOM 1404 O O . MET A 1 178 ? 23.417 -9.616 -10.628 1.00 76.75 178 MET A O 1
ATOM 1408 N N . LYS A 1 179 ? 21.944 -7.945 -10.920 1.00 75.25 179 LYS A N 1
ATOM 1409 C CA . LYS A 1 179 ? 21.995 -7.959 -12.388 1.00 75.25 179 LYS A CA 1
ATOM 1410 C C . LYS A 1 179 ? 23.379 -7.567 -12.910 1.00 75.25 179 LYS A C 1
ATOM 1412 O O . LYS A 1 179 ? 23.906 -8.234 -13.797 1.00 75.25 179 LYS A O 1
ATOM 1417 N N . ASN A 1 180 ? 23.977 -6.523 -12.339 1.00 71.00 180 ASN A N 1
ATOM 1418 C CA . ASN A 1 180 ? 25.301 -6.043 -12.738 1.00 71.00 180 ASN A CA 1
ATOM 1419 C C . ASN A 1 180 ? 26.440 -6.953 -12.235 1.00 71.00 180 ASN A C 1
ATOM 1421 O O . ASN A 1 180 ? 27.490 -7.028 -12.870 1.00 71.00 180 ASN A O 1
ATOM 1425 N N . GLN A 1 181 ? 26.231 -7.703 -11.145 1.00 65.38 181 GLN A N 1
ATOM 1426 C CA . GLN A 1 181 ? 27.213 -8.648 -10.596 1.00 65.38 181 GLN A CA 1
ATOM 1427 C C . GLN A 1 181 ? 27.515 -9.833 -11.530 1.00 65.38 181 GLN A C 1
ATOM 1429 O O . GLN A 1 181 ? 28.647 -10.310 -11.544 1.00 65.38 181 GLN A O 1
ATOM 1434 N N . TYR A 1 182 ? 26.557 -10.278 -12.355 1.00 53.75 182 TYR A N 1
ATOM 1435 C CA . TYR A 1 182 ? 26.787 -11.344 -13.346 1.00 53.75 182 TYR A CA 1
ATOM 1436 C C . TYR A 1 182 ? 27.865 -10.977 -14.387 1.00 53.75 182 TYR A C 1
ATOM 1438 O O . TYR A 1 182 ? 28.453 -11.859 -15.004 1.00 53.75 182 TYR A O 1
ATOM 1446 N N . VAL A 1 183 ? 28.141 -9.682 -14.576 1.00 57.28 183 VAL A N 1
ATOM 1447 C CA . VAL A 1 183 ? 29.024 -9.174 -15.636 1.00 57.28 183 VAL A CA 1
ATOM 1448 C C . VAL A 1 183 ? 30.485 -9.039 -15.184 1.00 57.28 183 VAL A C 1
ATOM 1450 O O . VAL A 1 183 ? 31.363 -8.937 -16.034 1.00 57.28 183 VAL A O 1
ATOM 1453 N N . ASP A 1 184 ? 30.785 -9.057 -13.879 1.00 58.03 184 ASP A N 1
ATOM 1454 C CA . ASP A 1 184 ? 32.069 -8.535 -13.391 1.00 58.03 184 ASP A CA 1
ATOM 1455 C C . ASP A 1 184 ? 32.688 -9.394 -12.265 1.00 58.03 184 ASP A C 1
ATOM 1457 O O . ASP A 1 184 ? 32.441 -9.203 -11.067 1.00 58.03 184 ASP A O 1
ATOM 1461 N N . SER A 1 185 ? 33.511 -10.358 -12.684 1.00 52.88 185 SER A N 1
ATOM 1462 C CA . SER A 1 185 ? 34.127 -11.452 -11.919 1.00 52.88 185 SER A CA 1
ATOM 1463 C C . SER A 1 185 ? 35.313 -11.035 -11.030 1.00 52.88 185 SER A C 1
ATOM 1465 O O . SER A 1 185 ? 36.413 -11.552 -11.181 1.00 52.88 185 SER A O 1
ATOM 1467 N N . ASN A 1 186 ? 35.100 -10.117 -10.084 1.00 54.91 186 ASN A N 1
ATOM 1468 C CA . ASN A 1 186 ? 36.043 -9.841 -8.988 1.00 54.91 186 ASN A CA 1
ATOM 1469 C C . ASN A 1 186 ? 35.307 -9.945 -7.643 1.00 54.91 186 ASN A C 1
ATOM 1471 O O . ASN A 1 186 ? 34.371 -9.188 -7.384 1.00 54.91 186 ASN A O 1
ATOM 1475 N N . SER A 1 187 ? 35.710 -10.915 -6.818 1.00 58.16 187 SER A N 1
ATOM 1476 C CA . SER A 1 187 ? 34.812 -11.667 -5.928 1.00 58.16 187 SER A CA 1
ATOM 1477 C C . SER A 1 187 ? 34.935 -11.408 -4.420 1.00 58.16 187 SER A C 1
ATOM 1479 O O . SER A 1 187 ? 34.230 -12.059 -3.669 1.00 58.16 187 SER A O 1
ATOM 1481 N N . SER A 1 188 ? 35.774 -10.487 -3.929 1.00 56.53 188 SER A N 1
ATOM 1482 C CA . SER A 1 188 ? 36.006 -10.366 -2.470 1.00 56.53 188 SER A CA 1
ATOM 1483 C C . SER A 1 188 ? 35.478 -9.083 -1.815 1.00 56.53 188 SER A C 1
ATOM 1485 O O . SER A 1 188 ? 34.992 -9.125 -0.689 1.00 56.53 188 SER A O 1
ATOM 1487 N N . GLN A 1 189 ? 35.508 -7.931 -2.496 1.00 55.09 189 GLN A N 1
ATOM 1488 C CA . GLN A 1 189 ? 35.025 -6.658 -1.925 1.00 55.09 189 GLN A CA 1
ATOM 1489 C C . GLN A 1 189 ? 33.526 -6.401 -2.181 1.00 55.09 189 GLN A C 1
ATOM 1491 O O . GLN A 1 189 ? 32.941 -5.496 -1.590 1.00 55.09 189 GLN A O 1
ATOM 1496 N N . LYS A 1 190 ? 32.892 -7.196 -3.051 1.00 59.12 190 LYS A N 1
ATOM 1497 C CA . LYS A 1 190 ? 31.483 -7.043 -3.456 1.00 59.12 190 LYS A CA 1
ATOM 1498 C C . LYS A 1 190 ? 30.497 -7.697 -2.468 1.00 59.12 190 LYS A C 1
ATOM 1500 O O . LYS A 1 190 ? 29.369 -7.228 -2.332 1.00 59.12 190 LYS A O 1
ATOM 1505 N N . ASP A 1 191 ? 30.942 -8.686 -1.693 1.00 72.31 191 ASP A N 1
ATOM 1506 C CA . ASP A 1 191 ? 30.059 -9.477 -0.824 1.00 72.31 191 ASP A CA 1
ATOM 1507 C C . ASP A 1 191 ? 29.599 -8.729 0.439 1.00 72.31 191 ASP A C 1
ATOM 1509 O O . ASP A 1 191 ? 28.437 -8.835 0.833 1.00 72.31 191 ASP A O 1
ATOM 1513 N N . TRP A 1 192 ? 30.465 -7.925 1.073 1.00 82.19 192 TRP A N 1
ATOM 1514 C CA . TRP A 1 192 ? 30.093 -7.219 2.310 1.00 82.19 192 TRP A CA 1
ATOM 1515 C C . TRP A 1 192 ? 29.000 -6.169 2.065 1.00 82.19 192 TRP A C 1
ATOM 1517 O O . TRP A 1 192 ? 28.052 -6.074 2.841 1.00 82.19 192 TRP A O 1
ATOM 1527 N N . PHE A 1 193 ? 29.102 -5.410 0.969 1.00 83.25 193 PHE A N 1
ATOM 1528 C CA . PHE A 1 193 ? 28.134 -4.369 0.630 1.00 83.25 193 PHE A CA 1
ATOM 1529 C C . PHE A 1 193 ? 26.773 -4.976 0.277 1.00 83.25 193 PHE A C 1
ATOM 1531 O O . PHE A 1 193 ? 25.741 -4.487 0.737 1.00 83.25 193 PHE A O 1
ATOM 1538 N N . PHE A 1 194 ? 26.766 -6.085 -0.470 1.00 82.81 194 PHE A N 1
ATOM 1539 C CA . PHE A 1 194 ? 25.546 -6.840 -0.742 1.00 82.81 194 PHE A CA 1
ATOM 1540 C C . PHE A 1 194 ? 24.885 -7.351 0.544 1.00 82.81 194 PHE A C 1
ATOM 1542 O O . PHE A 1 194 ? 23.678 -7.189 0.721 1.00 82.81 194 PHE A O 1
ATOM 1549 N N . ASN A 1 195 ? 25.673 -7.895 1.477 1.00 86.75 195 ASN A N 1
ATOM 1550 C CA . ASN A 1 195 ? 25.169 -8.334 2.777 1.00 86.75 195 ASN A CA 1
ATOM 1551 C C . ASN A 1 195 ? 24.560 -7.172 3.573 1.00 86.75 195 ASN A C 1
ATOM 1553 O O . ASN A 1 195 ? 23.468 -7.312 4.119 1.00 86.7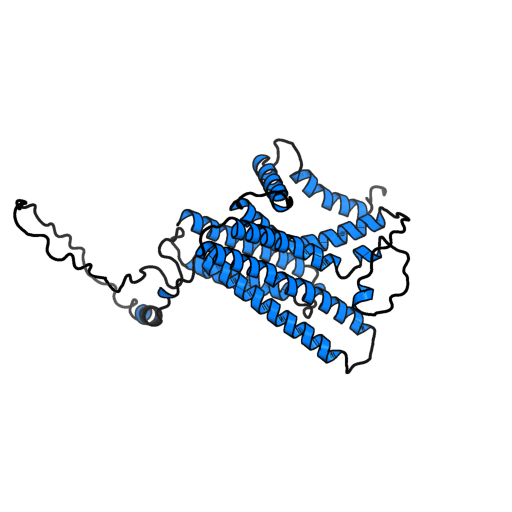5 195 ASN A O 1
ATOM 1557 N N . VAL A 1 196 ? 25.213 -6.005 3.600 1.00 90.12 196 VAL A N 1
ATOM 1558 C CA . VAL A 1 196 ? 24.671 -4.800 4.253 1.00 90.12 196 VAL A CA 1
ATOM 1559 C C . VAL A 1 196 ? 23.335 -4.385 3.635 1.00 90.12 196 VAL A C 1
ATOM 1561 O O . VAL A 1 196 ? 22.379 -4.129 4.374 1.00 90.12 196 VAL A O 1
ATOM 1564 N N . LEU A 1 197 ? 23.239 -4.356 2.300 1.00 88.44 197 LEU A N 1
ATOM 1565 C CA . LEU A 1 197 ? 21.989 -4.058 1.596 1.00 88.44 197 LEU A CA 1
ATOM 1566 C C . LEU A 1 197 ? 20.888 -5.055 1.962 1.00 88.44 197 LEU A C 1
ATOM 1568 O O . LEU A 1 197 ? 19.784 -4.638 2.312 1.00 88.44 197 LEU A O 1
ATOM 1572 N N . PHE A 1 198 ? 21.196 -6.353 1.945 1.00 89.25 198 PHE A N 1
ATOM 1573 C CA . PHE A 1 198 ? 20.235 -7.400 2.273 1.00 89.25 198 PHE A CA 1
ATOM 1574 C C . PHE A 1 198 ? 19.743 -7.310 3.719 1.00 89.25 198 PHE A C 1
ATOM 1576 O O . PHE A 1 198 ? 18.536 -7.337 3.946 1.00 89.25 198 PHE A O 1
ATOM 1583 N N . TYR A 1 199 ? 20.637 -7.170 4.702 1.00 92.44 199 TYR A N 1
ATOM 1584 C CA . TYR A 1 199 ? 20.233 -7.091 6.109 1.00 92.44 199 TYR A CA 1
ATOM 1585 C C . TYR A 1 199 ? 19.461 -5.806 6.418 1.00 92.44 199 TYR A C 1
ATOM 1587 O O . TYR A 1 199 ? 18.498 -5.837 7.184 1.00 92.44 199 TYR A O 1
ATOM 1595 N N . THR A 1 200 ? 19.816 -4.691 5.773 1.00 93.94 200 THR A N 1
ATOM 1596 C CA . THR A 1 200 ? 19.074 -3.426 5.906 1.00 93.94 200 THR A CA 1
ATOM 1597 C C . THR A 1 200 ? 17.684 -3.534 5.278 1.00 93.94 200 THR A C 1
ATOM 1599 O O . THR A 1 200 ? 16.696 -3.071 5.860 1.00 93.94 200 THR A O 1
ATOM 1602 N N . TRP A 1 201 ? 17.580 -4.183 4.114 1.00 94.25 201 TRP A N 1
ATOM 1603 C CA . TRP A 1 201 ? 16.300 -4.492 3.479 1.00 94.25 201 TRP A CA 1
ATOM 1604 C C . TRP A 1 201 ? 15.453 -5.411 4.359 1.00 94.25 201 TRP A C 1
ATOM 1606 O O . TRP A 1 201 ? 14.290 -5.104 4.604 1.00 94.25 201 TRP A O 1
ATOM 1616 N N . LEU A 1 202 ? 16.039 -6.490 4.884 1.00 92.75 202 LEU A N 1
ATOM 1617 C CA . LEU A 1 202 ? 15.358 -7.473 5.723 1.00 92.75 202 LEU A CA 1
ATOM 1618 C C . LEU A 1 202 ? 14.808 -6.827 6.995 1.00 92.75 202 LEU A C 1
ATOM 1620 O O . LEU A 1 202 ? 13.641 -7.023 7.326 1.00 92.75 202 LEU A O 1
ATOM 1624 N N . PHE A 1 203 ? 15.618 -6.011 7.672 1.00 94.75 203 PHE A N 1
ATOM 1625 C CA . PHE A 1 203 ? 15.174 -5.245 8.833 1.00 94.75 203 PHE A CA 1
ATOM 1626 C C . PHE A 1 203 ? 14.006 -4.320 8.476 1.00 94.75 203 PHE A C 1
ATOM 1628 O O . PHE A 1 203 ? 12.971 -4.347 9.142 1.00 94.75 203 PHE A O 1
ATOM 1635 N N . SER A 1 204 ? 14.138 -3.550 7.391 1.00 95.44 204 SER A N 1
ATOM 1636 C CA . SER A 1 204 ? 13.083 -2.641 6.928 1.00 95.44 204 SER A CA 1
ATOM 1637 C C . SER A 1 204 ? 11.793 -3.395 6.595 1.00 95.44 204 SER A C 1
ATOM 1639 O O . SER A 1 204 ? 10.702 -2.945 6.934 1.00 95.44 204 SER A O 1
ATOM 1641 N N . ALA A 1 205 ? 11.911 -4.564 5.963 1.00 93.50 205 ALA A N 1
ATOM 1642 C CA . ALA A 1 205 ? 10.798 -5.414 5.570 1.00 93.50 205 ALA A CA 1
ATOM 1643 C C . ALA A 1 205 ? 10.073 -6.011 6.784 1.00 93.50 205 ALA A C 1
ATOM 1645 O O . ALA A 1 205 ? 8.844 -5.940 6.851 1.00 93.50 205 ALA A O 1
ATOM 1646 N N . ILE A 1 206 ? 10.817 -6.537 7.763 1.00 93.50 206 ILE A N 1
ATOM 1647 C CA . ILE A 1 206 ? 10.264 -7.057 9.023 1.00 93.50 206 ILE A CA 1
ATOM 1648 C C . ILE A 1 206 ? 9.566 -5.936 9.791 1.00 93.50 206 ILE A C 1
ATOM 1650 O O . ILE A 1 206 ? 8.419 -6.107 10.204 1.00 93.50 206 ILE A O 1
ATOM 1654 N N . PHE A 1 207 ? 10.220 -4.780 9.934 1.00 94.88 207 PHE A N 1
ATOM 1655 C CA . PHE A 1 207 ? 9.653 -3.630 10.632 1.00 94.88 207 PHE A CA 1
ATOM 1656 C C . PHE A 1 207 ? 8.361 -3.148 9.962 1.00 94.88 207 PHE A C 1
ATOM 1658 O O . PHE A 1 207 ? 7.322 -3.080 10.615 1.00 94.88 207 PHE A O 1
ATOM 1665 N N . ASN A 1 208 ? 8.387 -2.888 8.652 1.00 94.56 208 ASN A N 1
ATOM 1666 C CA . ASN A 1 208 ? 7.213 -2.441 7.901 1.00 94.56 208 ASN A CA 1
ATOM 1667 C C . ASN A 1 208 ? 6.066 -3.463 7.958 1.00 94.56 208 ASN A C 1
ATOM 1669 O O . ASN A 1 208 ? 4.913 -3.092 8.188 1.00 94.56 208 ASN A O 1
ATOM 1673 N N . SER A 1 209 ? 6.369 -4.750 7.763 1.00 93.00 209 SER A N 1
ATOM 1674 C CA . SER A 1 209 ? 5.370 -5.822 7.768 1.00 93.00 209 SER A CA 1
ATOM 1675 C C . SER A 1 209 ? 4.740 -5.997 9.149 1.00 93.00 209 SER A C 1
ATOM 1677 O O . SER A 1 209 ? 3.515 -6.020 9.261 1.00 93.00 209 SER A O 1
ATOM 1679 N N . GLY A 1 210 ? 5.559 -6.074 10.202 1.00 93.00 210 GLY A N 1
ATOM 1680 C CA . GLY A 1 210 ? 5.094 -6.239 11.579 1.00 93.00 210 GLY A CA 1
ATOM 1681 C C . GLY A 1 210 ? 4.312 -5.027 12.077 1.00 93.00 210 GLY A C 1
ATOM 1682 O O . GLY A 1 210 ? 3.221 -5.180 12.624 1.00 93.00 210 GLY A O 1
ATOM 1683 N N . PHE A 1 211 ? 4.812 -3.817 11.819 1.00 93.38 211 PHE A N 1
ATOM 1684 C CA . PHE A 1 211 ? 4.125 -2.587 12.205 1.00 93.38 211 PHE A CA 1
ATOM 1685 C C . PHE A 1 211 ? 2.787 -2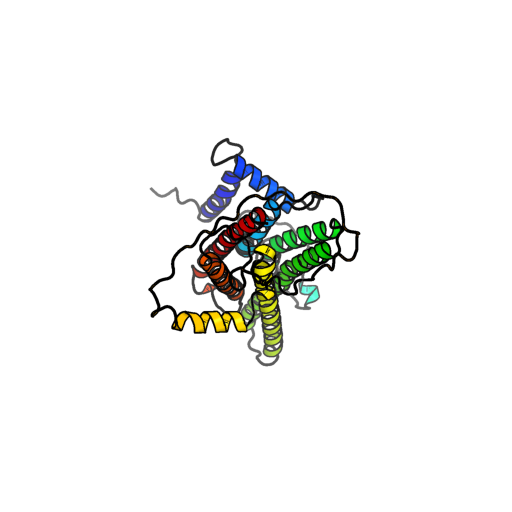.426 11.479 1.00 93.38 211 PHE A C 1
ATOM 1687 O O . PHE A 1 211 ? 1.787 -2.051 12.089 1.00 93.38 211 PHE A O 1
ATOM 1694 N N . SER A 1 212 ? 2.733 -2.759 10.186 1.00 93.00 212 SER A N 1
ATOM 1695 C CA . SER A 1 212 ? 1.486 -2.675 9.426 1.00 93.00 212 SER A CA 1
ATOM 1696 C C . SER A 1 212 ? 0.467 -3.743 9.836 1.00 93.00 212 SER A C 1
ATOM 1698 O O . SER A 1 212 ? -0.720 -3.437 9.866 1.00 93.00 212 SER A O 1
ATOM 1700 N N . LEU A 1 213 ? 0.908 -4.958 10.185 1.00 92.81 213 LEU A N 1
ATOM 1701 C CA . LEU A 1 213 ? 0.039 -6.005 10.741 1.00 92.81 213 LEU A CA 1
ATOM 1702 C C . LEU A 1 213 ? -0.533 -5.584 12.100 1.00 92.81 213 LEU A C 1
ATOM 1704 O O . LEU A 1 213 ? -1.739 -5.661 12.319 1.00 92.81 213 LEU A O 1
ATOM 1708 N N . TYR A 1 214 ? 0.323 -5.077 12.991 1.00 91.69 214 TYR A N 1
ATOM 1709 C CA . TYR A 1 214 ? -0.108 -4.517 14.271 1.00 91.69 214 TYR A CA 1
ATOM 1710 C C . TYR A 1 214 ? -1.150 -3.412 14.071 1.00 91.69 214 TYR A C 1
ATOM 1712 O O . TYR A 1 214 ? -2.174 -3.394 14.751 1.00 91.69 214 TYR A O 1
ATOM 1720 N N . TRP A 1 215 ? -0.924 -2.528 13.096 1.00 92.69 215 TRP A N 1
ATOM 1721 C CA . TRP A 1 215 ? -1.861 -1.461 12.772 1.00 92.69 215 TRP A CA 1
ATOM 1722 C C . TRP A 1 215 ? -3.230 -1.983 12.336 1.00 92.69 215 TRP A C 1
ATOM 1724 O O . TRP A 1 215 ? -4.257 -1.498 12.816 1.00 92.69 215 TRP A O 1
ATOM 1734 N N . ASP A 1 216 ? -3.245 -2.957 11.429 1.00 92.00 216 ASP A N 1
ATOM 1735 C CA . ASP A 1 216 ? -4.479 -3.495 10.865 1.00 92.00 216 ASP A CA 1
ATOM 1736 C C . ASP A 1 216 ? -5.318 -4.188 11.965 1.00 92.00 216 ASP A C 1
ATOM 1738 O O . ASP A 1 216 ? -6.512 -3.919 12.097 1.00 92.00 216 ASP A O 1
ATOM 1742 N N . VAL A 1 217 ? -4.684 -4.977 12.842 1.00 90.19 217 VAL A N 1
ATOM 1743 C CA . VAL A 1 217 ? -5.369 -5.676 13.945 1.00 90.19 217 VAL A CA 1
ATOM 1744 C C . VAL A 1 217 ? -5.820 -4.707 15.047 1.00 90.19 217 VAL A C 1
ATOM 1746 O O . VAL A 1 217 ? -6.999 -4.684 15.407 1.00 90.19 217 VAL A O 1
ATOM 1749 N N . VAL A 1 218 ? -4.908 -3.875 15.559 1.00 87.81 218 VAL A N 1
ATOM 1750 C CA . VAL A 1 218 ? -5.147 -3.066 16.766 1.00 87.81 218 VAL A CA 1
ATOM 1751 C C . VAL A 1 218 ? -5.862 -1.759 16.468 1.00 87.81 218 VAL A C 1
ATOM 1753 O O . VAL A 1 218 ? -6.815 -1.414 17.159 1.00 87.81 218 VAL A O 1
ATOM 1756 N N . PHE A 1 219 ? -5.450 -1.016 15.444 1.00 88.44 219 PHE A N 1
ATOM 1757 C CA . PHE A 1 219 ? -6.046 0.294 15.175 1.00 88.44 219 PHE A CA 1
ATOM 1758 C C . PHE A 1 219 ? -7.213 0.219 14.201 1.00 88.44 219 PHE A C 1
ATOM 1760 O O . PHE A 1 219 ? -8.223 0.891 14.426 1.00 88.44 219 PHE A O 1
ATOM 1767 N N . ASP A 1 220 ? -7.111 -0.573 13.133 1.00 89.19 220 ASP A N 1
ATOM 1768 C CA . ASP A 1 220 ? -8.153 -0.597 12.103 1.00 89.19 220 ASP A CA 1
ATOM 1769 C C . ASP A 1 220 ? -9.325 -1.509 12.468 1.00 89.19 220 ASP A C 1
ATOM 1771 O O . ASP A 1 220 ? -10.462 -1.131 12.197 1.00 89.19 220 ASP A O 1
ATOM 1775 N N . TRP A 1 221 ? -9.086 -2.648 13.126 1.00 89.25 221 TRP A N 1
ATOM 1776 C CA . TRP A 1 221 ? -10.157 -3.557 13.563 1.00 89.25 221 TRP A CA 1
ATOM 1777 C C . TRP A 1 221 ? -10.506 -3.449 15.053 1.00 89.25 221 TRP A C 1
ATOM 1779 O O . TRP A 1 221 ? -11.569 -3.921 15.466 1.00 89.25 221 TRP A O 1
ATOM 1789 N N . ASN A 1 222 ? -9.661 -2.776 15.846 1.00 87.44 222 ASN A N 1
ATOM 1790 C CA . ASN A 1 222 ? -9.801 -2.683 17.305 1.00 87.44 222 ASN A CA 1
ATOM 1791 C C . ASN A 1 222 ? -9.846 -4.062 17.978 1.00 87.44 222 ASN A C 1
ATOM 1793 O O . ASN A 1 222 ? -10.635 -4.310 18.889 1.00 87.44 222 ASN A O 1
ATOM 1797 N N . LEU A 1 223 ? -9.017 -4.974 17.475 1.00 82.19 223 LEU A N 1
ATOM 1798 C CA . LEU A 1 223 ? -8.812 -6.311 18.010 1.00 82.19 223 LEU A CA 1
ATOM 1799 C C . LEU A 1 223 ? -7.440 -6.339 18.697 1.00 82.19 223 LEU A C 1
ATOM 1801 O O . LEU A 1 223 ? -6.525 -5.624 18.311 1.00 82.19 223 LEU A O 1
ATOM 1805 N N . GLY A 1 224 ? -7.273 -7.149 19.732 1.00 69.25 224 GLY A N 1
ATOM 1806 C CA . GLY A 1 224 ? -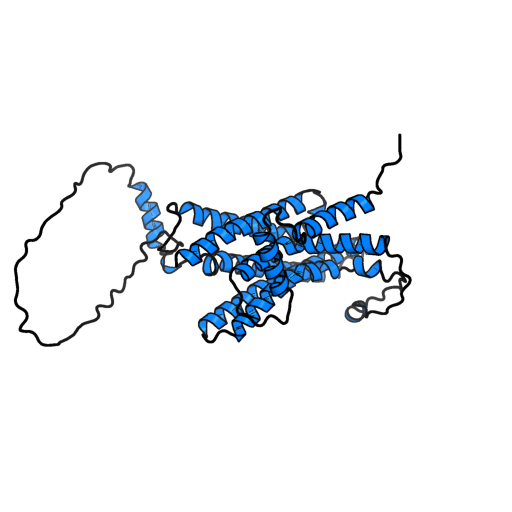6.031 -7.231 20.504 1.00 69.25 224 GLY A CA 1
ATOM 1807 C C . GLY A 1 224 ? -6.082 -6.482 21.831 1.00 69.25 224 GLY A C 1
ATOM 1808 O O . GLY A 1 224 ? -5.063 -5.959 22.282 1.00 69.25 224 GLY A O 1
ATOM 1809 N N . ASN A 1 225 ? -7.247 -6.439 22.486 1.00 68.88 225 ASN A N 1
ATOM 1810 C CA . ASN A 1 225 ? -7.330 -5.978 23.868 1.00 68.88 225 ASN A CA 1
ATOM 1811 C C . ASN A 1 225 ? -6.484 -6.900 24.764 1.00 68.88 225 ASN A C 1
ATOM 1813 O O . ASN A 1 225 ? -6.923 -7.982 25.144 1.00 68.88 225 ASN A O 1
ATOM 1817 N N . LEU A 1 226 ? -5.264 -6.480 25.108 1.00 60.47 226 LEU A N 1
ATOM 1818 C CA . LEU A 1 226 ? -4.344 -7.270 25.935 1.00 60.47 226 LEU A CA 1
ATOM 1819 C C . LEU A 1 226 ? -4.883 -7.519 27.350 1.00 60.47 226 LEU A C 1
ATOM 1821 O O . LEU A 1 226 ? -4.474 -8.487 27.979 1.00 60.47 226 LEU A O 1
ATOM 1825 N N . LYS A 1 227 ? -5.855 -6.723 27.828 1.00 54.09 227 LYS A N 1
ATOM 1826 C CA . LYS A 1 227 ? -6.564 -7.009 29.090 1.00 54.09 227 LYS A CA 1
ATOM 1827 C C . LYS A 1 227 ? -7.353 -8.322 29.030 1.00 54.09 227 LYS A C 1
ATOM 1829 O O . LYS A 1 227 ? -7.596 -8.940 30.056 1.00 54.09 227 LYS A O 1
ATOM 1834 N N . SER A 1 228 ? -7.727 -8.752 27.825 1.00 53.00 228 SER A N 1
ATOM 1835 C CA . SER A 1 228 ? -8.354 -10.045 27.555 1.00 53.00 228 SER A CA 1
ATOM 1836 C C . SER A 1 228 ? -7.349 -11.209 27.586 1.00 53.00 228 SER A C 1
ATOM 1838 O O . SER A 1 228 ? -7.716 -12.354 27.848 1.00 53.00 228 SER A O 1
ATOM 1840 N N . PHE A 1 229 ? -6.061 -10.928 27.354 1.00 52.78 229 PHE A N 1
ATOM 1841 C CA . PHE A 1 229 ? -4.978 -11.909 27.390 1.00 52.78 229 PHE A CA 1
ATOM 1842 C C . PHE A 1 229 ? -4.524 -12.155 28.837 1.00 52.78 229 PHE A C 1
ATOM 1844 O O . PHE A 1 229 ? -3.380 -11.901 29.207 1.00 52.78 229 PHE A O 1
ATOM 1851 N N . SER A 1 230 ? -5.430 -12.645 29.685 1.00 56.44 230 SER A N 1
ATOM 1852 C CA . SER A 1 230 ? -5.017 -13.253 30.946 1.00 56.44 230 SER A CA 1
ATOM 1853 C C . SER A 1 230 ? -4.661 -14.713 30.684 1.00 56.44 230 SER A C 1
ATOM 1855 O O . SER A 1 230 ? -5.524 -15.502 30.291 1.00 56.44 230 SER A O 1
ATOM 1857 N N . LEU A 1 231 ? -3.401 -15.087 30.921 1.00 53.25 231 LEU A N 1
ATOM 1858 C CA . LEU A 1 231 ? -2.935 -16.482 30.875 1.00 53.25 231 LEU A CA 1
ATOM 1859 C C . LEU A 1 231 ? -3.840 -17.403 31.708 1.00 53.25 231 LEU A C 1
ATOM 1861 O O . LEU A 1 231 ? -4.101 -18.530 31.296 1.00 53.25 231 LEU A O 1
ATOM 1865 N N . SER A 1 232 ? -4.400 -16.896 32.813 1.00 58.09 232 SER A N 1
ATOM 1866 C CA . SER A 1 232 ? -5.365 -17.627 33.638 1.00 58.09 232 SER A CA 1
ATOM 1867 C C . SER A 1 232 ? -6.625 -18.027 32.870 1.00 58.09 232 SER A C 1
ATOM 1869 O O . SER A 1 232 ? -7.094 -19.140 33.055 1.00 58.09 232 SER A O 1
ATOM 1871 N N . ASN A 1 233 ? -7.151 -17.166 31.992 1.00 54.50 233 ASN A N 1
ATOM 1872 C CA . ASN A 1 233 ? -8.407 -17.398 31.267 1.00 54.50 233 ASN A CA 1
ATOM 1873 C C . ASN A 1 233 ? -8.218 -18.387 30.112 1.00 54.50 233 ASN A C 1
ATOM 1875 O O . ASN A 1 233 ? -9.104 -19.191 29.840 1.00 54.50 233 ASN A O 1
ATOM 1879 N N . ILE A 1 234 ? -7.049 -18.361 29.462 1.00 56.09 234 ILE A N 1
ATOM 1880 C CA . ILE A 1 234 ? -6.678 -19.333 28.424 1.00 56.09 234 ILE A CA 1
ATOM 1881 C C . ILE A 1 234 ? -6.502 -20.716 29.052 1.00 56.09 234 ILE A C 1
ATOM 1883 O O . ILE A 1 234 ? -7.103 -21.676 28.577 1.00 56.09 234 ILE A O 1
ATOM 1887 N N . VAL A 1 235 ? -5.753 -20.802 30.157 1.00 57.56 235 VAL A N 1
ATOM 1888 C CA . VAL A 1 235 ? -5.594 -22.038 30.935 1.00 57.56 235 VAL A CA 1
ATOM 1889 C C . VAL A 1 235 ? -6.963 -22.542 31.395 1.00 57.56 235 VAL A C 1
ATOM 1891 O O . VAL A 1 235 ? -7.293 -23.689 31.122 1.00 57.56 235 VAL A O 1
ATOM 1894 N N . TYR A 1 236 ? -7.818 -21.682 31.959 1.00 56.12 236 TYR A N 1
ATOM 1895 C CA . TYR A 1 236 ? -9.179 -22.070 32.341 1.00 56.12 236 TYR A CA 1
ATOM 1896 C C . TYR A 1 236 ? -9.995 -22.600 31.160 1.00 56.12 236 TYR A C 1
ATOM 1898 O O . TYR A 1 236 ? -10.664 -23.605 31.323 1.00 56.12 236 TYR A O 1
ATOM 1906 N N . SER A 1 237 ? -9.926 -21.975 29.977 1.00 54.09 237 SER A N 1
ATOM 1907 C CA . SER A 1 237 ? -10.677 -22.406 28.784 1.00 54.09 237 SER A CA 1
ATOM 1908 C C . SER A 1 237 ? -10.184 -23.721 28.171 1.00 54.09 237 SER A C 1
ATOM 1910 O O . SER A 1 237 ? -10.960 -24.446 27.556 1.00 54.09 237 SER A O 1
ATOM 1912 N N . ILE A 1 238 ? -8.895 -24.028 28.333 1.00 55.03 238 ILE A N 1
ATOM 1913 C CA . ILE A 1 238 ? -8.280 -25.274 27.863 1.00 55.03 238 ILE A CA 1
ATOM 1914 C C . ILE A 1 238 ? -8.594 -26.404 28.849 1.00 55.03 238 ILE A C 1
ATOM 1916 O O . ILE A 1 238 ? -9.003 -27.479 28.425 1.00 55.03 238 ILE A O 1
ATOM 1920 N N . PHE A 1 239 ? -8.488 -26.139 30.155 1.00 54.12 239 PHE A N 1
ATOM 1921 C CA . PHE A 1 239 ? -8.823 -27.104 31.207 1.00 54.12 239 PHE A CA 1
ATOM 1922 C C . PHE A 1 239 ? -10.338 -27.308 31.382 1.00 54.12 239 PHE A C 1
ATOM 1924 O O . PHE A 1 239 ? -10.763 -28.381 31.796 1.00 54.12 239 PHE A O 1
ATOM 1931 N N . SER A 1 240 ? -11.179 -26.324 31.044 1.00 52.09 240 SER A N 1
ATOM 1932 C CA . SER A 1 240 ? -12.642 -26.466 31.106 1.00 52.09 240 SER A CA 1
ATOM 1933 C C . SER A 1 240 ? -13.229 -27.213 29.909 1.00 52.09 240 SER A C 1
ATOM 1935 O O . SER A 1 240 ? -14.296 -27.813 30.039 1.00 52.09 240 SER A O 1
ATOM 1937 N N . HIS A 1 241 ? -12.533 -27.239 28.767 1.00 44.78 241 HIS A N 1
ATOM 1938 C CA . HIS A 1 241 ? -12.940 -28.043 27.613 1.00 44.78 241 HIS A CA 1
ATOM 1939 C C . HIS A 1 241 ? -12.817 -29.552 27.865 1.00 44.78 241 HIS A C 1
ATOM 1941 O O . HIS A 1 241 ? -13.524 -30.322 27.223 1.00 44.78 241 HIS A O 1
ATOM 1947 N N . GLU A 1 242 ? -11.983 -29.972 28.821 1.00 41.59 242 GLU A N 1
ATOM 1948 C CA . GLU A 1 242 ? -11.816 -31.382 29.193 1.00 41.59 242 GLU A CA 1
ATOM 1949 C C . GLU A 1 242 ? -12.934 -31.886 30.131 1.00 41.59 242 GLU A C 1
ATOM 1951 O O . GLU A 1 242 ? -13.127 -33.089 30.281 1.00 41.59 242 GLU A O 1
ATOM 1956 N N . HIS A 1 243 ? -13.728 -30.981 30.722 1.00 39.34 243 HIS A N 1
ATOM 1957 C CA . HIS A 1 243 ? -14.761 -31.338 31.702 1.00 39.34 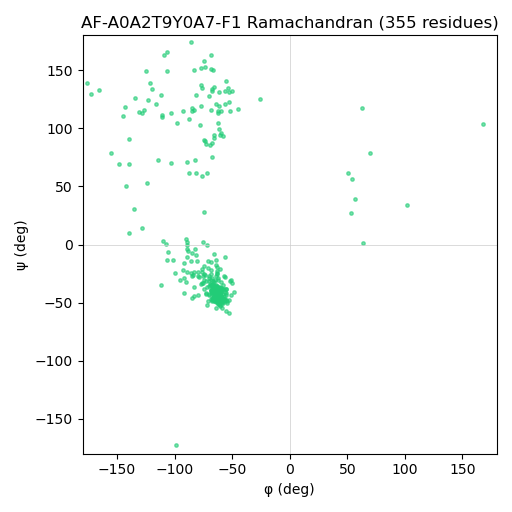243 HIS A CA 1
ATOM 1958 C C . HIS A 1 243 ? -16.209 -31.279 31.187 1.00 39.34 243 HIS A C 1
ATOM 1960 O O . HIS A 1 243 ? -17.115 -31.711 31.902 1.00 39.34 243 HIS A O 1
ATOM 1966 N N . LEU A 1 244 ? -16.446 -30.789 29.964 1.00 41.06 244 LEU A N 1
ATOM 1967 C CA . LEU A 1 244 ? -17.799 -30.610 29.410 1.00 41.06 244 LEU A CA 1
ATOM 1968 C C . LEU A 1 244 ? -18.370 -31.829 28.667 1.00 41.06 244 LEU A C 1
ATOM 1970 O O . LEU A 1 244 ? -19.554 -31.814 28.344 1.00 41.06 244 LEU A O 1
ATOM 1974 N N . ASP A 1 245 ? -17.601 -32.905 28.476 1.00 36.06 245 ASP A N 1
ATOM 1975 C CA . ASP A 1 245 ? -18.118 -34.142 27.860 1.00 36.06 245 ASP A CA 1
ATOM 1976 C C . ASP A 1 245 ? -18.872 -35.065 28.841 1.00 36.06 245 ASP A C 1
ATOM 1978 O O . ASP A 1 245 ? -19.440 -36.066 28.416 1.00 36.06 245 ASP A O 1
ATOM 1982 N N . ASN A 1 246 ? -18.944 -34.740 30.143 1.00 36.16 246 ASN A N 1
ATOM 1983 C CA . ASN A 1 246 ? -19.520 -35.647 31.153 1.00 36.16 246 ASN A CA 1
ATOM 1984 C C . ASN A 1 246 ? -20.604 -35.062 32.078 1.00 36.16 246 ASN A C 1
ATOM 1986 O O . ASN A 1 246 ? -20.956 -35.700 33.069 1.00 36.16 246 ASN A O 1
ATOM 1990 N N . SER A 1 247 ? -21.191 -33.898 31.789 1.00 33.22 247 SER A N 1
ATOM 1991 C CA . SER A 1 247 ? -22.269 -33.359 32.643 1.00 33.22 247 SER A CA 1
ATOM 1992 C C . SER A 1 247 ? -23.399 -32.668 31.880 1.00 33.22 247 SER A C 1
ATOM 1994 O O . SER A 1 247 ? -23.875 -31.596 32.242 1.00 33.22 247 SER A O 1
ATOM 1996 N N . HIS A 1 248 ? -23.934 -33.345 30.864 1.00 35.31 248 HIS A N 1
ATOM 1997 C CA . HIS A 1 248 ? -25.345 -33.167 30.526 1.00 35.31 248 HIS A CA 1
ATOM 1998 C C . HIS A 1 248 ? -26.207 -33.875 31.579 1.00 35.31 248 HIS A C 1
ATOM 2000 O O . HIS A 1 248 ? -26.535 -35.041 31.394 1.00 35.31 248 HIS A O 1
ATOM 2006 N N . LEU A 1 249 ? -26.589 -33.192 32.665 1.00 32.06 249 LEU A N 1
ATOM 2007 C CA . LEU A 1 249 ? -27.910 -33.368 33.286 1.00 32.06 249 LEU A CA 1
ATOM 2008 C C . LEU A 1 249 ? -28.163 -32.336 34.394 1.00 32.06 249 LEU A C 1
ATOM 2010 O O . LEU A 1 249 ? -27.390 -32.224 35.337 1.00 32.06 249 LEU A O 1
ATOM 2014 N N . SER A 1 250 ? -29.329 -31.694 34.296 1.00 28.50 250 SER A N 1
ATOM 2015 C CA . SER A 1 250 ? -30.049 -30.936 35.329 1.00 28.50 250 SER A CA 1
ATOM 2016 C C . SER A 1 250 ? -29.366 -29.694 35.910 1.00 28.50 250 SER A C 1
ATOM 2018 O O . SER A 1 250 ? -28.371 -29.791 36.608 1.00 28.50 250 SER A O 1
ATOM 2020 N N . VAL A 1 251 ? -29.987 -28.528 35.716 1.00 28.59 251 VAL A N 1
ATOM 2021 C CA . VAL A 1 251 ? -30.593 -27.746 36.809 1.00 28.59 251 VAL A CA 1
ATOM 2022 C C . VAL A 1 251 ? -31.511 -26.691 36.177 1.00 28.59 251 VAL A C 1
ATOM 2024 O O . VAL A 1 251 ? -31.196 -26.071 35.163 1.00 28.59 251 VAL A O 1
ATOM 2027 N N . TYR A 1 252 ? -32.711 -26.622 36.741 1.00 26.30 252 TYR A N 1
ATOM 2028 C CA . TYR A 1 252 ? -33.899 -25.928 36.269 1.00 26.30 252 TYR A CA 1
ATOM 2029 C C . TYR A 1 252 ? -33.826 -24.404 36.442 1.00 26.30 252 TYR A C 1
ATOM 2031 O O . TYR A 1 252 ? -33.109 -23.888 37.294 1.00 26.30 252 TYR A O 1
ATOM 2039 N N . LYS A 1 253 ? -34.640 -23.711 35.635 1.00 30.69 253 LYS A N 1
ATOM 2040 C CA . LYS A 1 253 ? -35.115 -22.340 35.860 1.00 30.69 253 LYS A CA 1
ATOM 2041 C C . LYS A 1 253 ? -35.828 -22.240 37.215 1.00 30.69 253 LYS A C 1
ATOM 2043 O O . LYS A 1 253 ? -36.761 -23.006 37.436 1.00 30.69 253 LYS A O 1
ATOM 2048 N N . GLU A 1 254 ? -35.492 -21.234 38.013 1.00 27.28 254 GLU A N 1
ATOM 2049 C CA . GLU A 1 254 ? -36.405 -20.651 39.001 1.00 27.28 254 GLU A CA 1
ATOM 2050 C C . GLU A 1 254 ? -36.449 -19.130 38.801 1.00 27.28 254 GLU A C 1
ATOM 2052 O O . GLU A 1 254 ? -35.454 -18.426 38.970 1.00 27.28 254 GLU A O 1
ATOM 2057 N N . GLU A 1 255 ? -37.617 -18.654 38.368 1.00 30.97 255 GLU A N 1
ATOM 2058 C CA . GLU A 1 255 ? -38.097 -17.285 38.560 1.00 30.97 255 GLU A CA 1
ATOM 2059 C C . GLU A 1 255 ? -38.569 -17.158 40.016 1.00 30.97 255 GLU A C 1
ATOM 2061 O O . GLU A 1 255 ? -39.290 -18.031 40.502 1.00 30.97 255 GLU A O 1
ATOM 2066 N N . GLN A 1 256 ? -38.202 -16.075 40.704 1.00 29.64 256 GLN A N 1
ATOM 2067 C CA . GLN A 1 256 ? -38.853 -15.676 41.952 1.00 29.64 256 GLN A CA 1
ATOM 2068 C C . GLN A 1 256 ? -39.228 -14.194 41.909 1.00 29.64 256 GLN A C 1
ATOM 2070 O O . GLN A 1 256 ? -38.369 -13.312 41.870 1.00 29.64 256 GLN A O 1
ATOM 2075 N N . ASP A 1 257 ? -40.544 -13.982 41.917 1.00 27.83 257 ASP A N 1
ATOM 2076 C CA . ASP A 1 257 ? -41.264 -12.744 42.198 1.00 27.83 257 ASP A CA 1
ATOM 2077 C C . ASP A 1 257 ? -40.873 -12.153 43.563 1.00 27.83 257 ASP A C 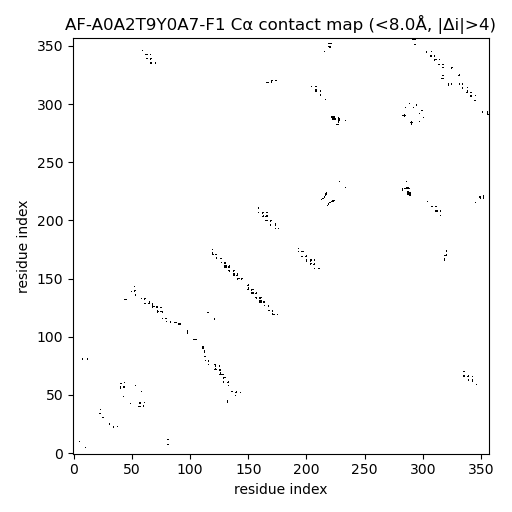1
ATOM 2079 O O . ASP A 1 257 ? -40.776 -12.875 44.558 1.00 27.83 257 ASP A O 1
ATOM 2083 N N . PHE A 1 258 ? -40.753 -10.825 43.636 1.00 28.42 258 PHE A N 1
ATOM 2084 C CA . PHE A 1 258 ? -40.791 -10.075 44.895 1.00 28.42 258 PHE A CA 1
ATOM 2085 C C . PHE A 1 258 ? -41.965 -9.080 44.868 1.00 28.42 258 PHE A C 1
ATOM 2087 O O . PHE A 1 258 ? -42.138 -8.394 43.861 1.00 28.42 258 PHE A O 1
ATOM 2094 N N . PRO A 1 259 ? -42.778 -8.995 45.941 1.00 32.75 259 PRO A N 1
ATOM 2095 C CA . PRO A 1 259 ? -43.982 -8.171 45.971 1.00 32.75 259 PRO A CA 1
ATOM 2096 C C . PRO A 1 259 ? -43.698 -6.699 46.302 1.00 32.75 259 PRO A C 1
ATOM 2098 O O . PRO A 1 259 ? -42.792 -6.373 47.070 1.00 32.75 259 PRO A O 1
ATOM 2101 N N . ASP A 1 260 ? -44.551 -5.830 45.758 1.00 30.78 260 ASP A N 1
ATOM 2102 C CA . ASP A 1 260 ? -44.627 -4.399 46.045 1.00 30.78 260 ASP A CA 1
ATOM 2103 C C . ASP A 1 260 ? -44.965 -4.130 47.522 1.00 30.78 260 ASP A C 1
ATOM 2105 O O . ASP A 1 260 ? -46.052 -4.469 47.999 1.00 30.78 260 ASP A O 1
ATOM 2109 N N . SER A 1 261 ? -44.077 -3.438 48.242 1.00 31.84 261 SER A N 1
ATOM 2110 C CA . SER A 1 261 ? -44.446 -2.750 49.483 1.00 31.84 261 SER A CA 1
ATOM 2111 C C . SER A 1 261 ? -43.685 -1.434 49.670 1.00 31.84 261 SER A C 1
ATOM 2113 O O . SER A 1 261 ? -42.481 -1.400 49.913 1.00 31.84 261 SER A O 1
ATOM 2115 N N . ILE A 1 262 ? -44.479 -0.375 49.546 1.00 36.66 262 ILE A N 1
ATOM 2116 C CA . ILE A 1 262 ? -44.362 1.034 49.943 1.00 36.66 262 ILE A CA 1
ATOM 2117 C C . ILE A 1 262 ? -43.424 1.274 51.145 1.00 36.66 262 ILE A C 1
ATOM 2119 O O . ILE A 1 262 ? -43.666 0.738 52.225 1.00 36.66 262 ILE A O 1
ATOM 2123 N N . ILE A 1 263 ? -42.422 2.150 50.984 1.00 33.88 263 ILE A N 1
ATOM 2124 C CA . ILE A 1 263 ? -41.718 2.825 52.091 1.00 33.88 263 ILE A CA 1
ATOM 2125 C C . ILE A 1 263 ? -41.573 4.317 51.743 1.00 33.88 263 ILE A C 1
ATOM 2127 O O . ILE A 1 263 ? -41.089 4.666 50.666 1.00 33.88 263 ILE A O 1
ATOM 2131 N N . ASP A 1 264 ? -42.030 5.171 52.662 1.00 28.89 264 ASP A N 1
ATOM 2132 C CA . ASP A 1 264 ? -42.091 6.636 52.575 1.00 28.89 264 ASP A CA 1
ATOM 2133 C C . ASP A 1 264 ? -40.702 7.322 52.537 1.00 28.89 264 ASP A C 1
ATOM 2135 O O . ASP A 1 264 ? -39.751 6.817 53.141 1.00 28.89 264 ASP A O 1
ATOM 2139 N N . PRO A 1 265 ? -40.551 8.499 51.886 1.00 33.56 265 PRO A N 1
ATOM 2140 C CA . PRO A 1 265 ? -39.254 9.123 51.650 1.00 33.56 265 PRO A CA 1
ATOM 2141 C C . PRO A 1 265 ? -38.992 10.299 52.604 1.00 33.56 265 PRO A C 1
ATOM 2143 O O . PRO A 1 265 ? -38.971 11.445 52.167 1.00 33.56 265 PRO A O 1
ATOM 2146 N N . GLU A 1 266 ? -38.776 10.068 53.901 1.00 34.94 266 GLU A N 1
ATOM 2147 C CA . GLU A 1 266 ? -38.319 11.162 54.776 1.00 34.94 266 GLU A CA 1
ATOM 2148 C C . GLU A 1 266 ? -37.567 10.673 56.021 1.00 34.94 266 GLU A C 1
ATOM 2150 O O . GLU A 1 266 ? -38.117 10.579 57.114 1.00 34.94 266 GLU A O 1
ATOM 2155 N N . SER A 1 267 ? -36.292 10.311 55.847 1.00 28.95 267 SER A N 1
ATOM 2156 C CA . SER A 1 267 ? -35.204 10.471 56.835 1.00 28.95 267 SER A CA 1
ATOM 2157 C C . SER A 1 267 ? -33.969 9.671 56.410 1.00 28.95 267 SER A C 1
ATOM 2159 O O . SER A 1 267 ? -33.947 8.460 56.562 1.00 28.95 267 SER A O 1
ATOM 2161 N N . LEU A 1 268 ? -32.929 10.335 55.890 1.00 31.39 268 LEU A N 1
ATOM 2162 C CA . LEU A 1 268 ? -31.521 10.090 56.256 1.00 31.39 268 LEU A CA 1
ATOM 2163 C C . LEU A 1 268 ? -30.589 11.088 55.534 1.00 31.39 268 LEU A C 1
ATOM 2165 O O . LEU A 1 268 ? -30.784 11.427 54.370 1.00 31.39 268 LEU A O 1
ATOM 2169 N N . SER A 1 269 ? -29.598 11.577 56.276 1.00 32.25 269 SER A N 1
ATOM 2170 C CA . SER A 1 269 ? -28.601 12.607 55.952 1.00 32.25 269 SER A CA 1
ATOM 2171 C C . SER A 1 269 ? -27.568 12.191 54.882 1.00 32.25 269 SER A C 1
ATOM 2173 O O . SER A 1 269 ? -27.416 11.001 54.603 1.00 32.25 269 SER A O 1
ATOM 2175 N N . PRO A 1 270 ? -26.833 13.150 54.271 1.00 38.16 270 PRO A N 1
ATOM 2176 C CA . PRO A 1 270 ? -25.990 12.911 53.104 1.00 38.16 270 PRO A CA 1
ATOM 2177 C C . PRO A 1 270 ? -24.578 12.495 53.528 1.00 38.16 270 PRO A C 1
ATOM 2179 O O . PRO A 1 270 ? -23.629 13.257 53.369 1.00 38.16 270 PRO A O 1
ATOM 2182 N N . ASP A 1 271 ? -24.428 11.287 54.064 1.00 29.88 271 ASP A N 1
ATOM 2183 C CA . ASP A 1 271 ? -23.119 10.777 54.465 1.00 29.88 271 ASP A CA 1
ATOM 2184 C C . ASP A 1 271 ? -22.675 9.622 53.558 1.00 29.88 271 ASP A C 1
ATOM 2186 O O . ASP A 1 271 ? -23.177 8.505 53.614 1.00 29.88 271 ASP A O 1
ATOM 2190 N N . ILE A 1 272 ? -21.659 9.933 52.745 1.00 31.80 272 ILE A N 1
ATOM 2191 C CA . ILE A 1 272 ? -20.694 8.998 52.155 1.00 31.80 272 ILE A CA 1
ATOM 2192 C C . ILE A 1 272 ? -21.290 8.062 51.088 1.00 31.80 272 ILE A C 1
ATOM 2194 O O . ILE A 1 272 ? -21.450 6.859 51.278 1.00 31.80 272 ILE A O 1
ATOM 2198 N N . VAL A 1 273 ? -21.465 8.597 49.873 1.00 29.55 273 VAL A N 1
ATOM 2199 C CA . VAL A 1 273 ? -21.315 7.782 48.657 1.00 29.55 273 VAL A CA 1
ATOM 2200 C C . VAL A 1 273 ? -19.838 7.406 48.567 1.00 29.55 273 VAL A C 1
ATOM 2202 O O . VAL A 1 273 ? -19.021 8.104 47.964 1.00 29.55 273 VAL A O 1
ATOM 2205 N N . SER A 1 274 ? -19.471 6.305 49.217 1.00 27.97 274 SER A N 1
ATOM 2206 C CA . SER A 1 274 ? -18.271 5.579 48.846 1.00 27.97 274 SER A CA 1
ATOM 2207 C C . SER A 1 274 ? -18.501 5.103 47.415 1.00 27.97 274 SER A C 1
ATOM 2209 O O . SER A 1 274 ? -19.279 4.191 47.147 1.00 27.97 274 SER A O 1
ATOM 2211 N N . ILE A 1 275 ? -17.851 5.768 46.458 1.00 30.33 275 ILE A N 1
ATOM 2212 C CA . ILE A 1 275 ? -17.652 5.199 45.129 1.00 30.33 275 ILE A CA 1
ATOM 2213 C C . ILE A 1 275 ? -16.844 3.931 45.378 1.00 30.33 275 ILE A C 1
ATOM 2215 O O . ILE A 1 275 ? -15.622 3.967 45.532 1.00 30.33 275 ILE A O 1
ATOM 2219 N N . GLN A 1 276 ? -17.548 2.813 45.500 1.00 25.31 276 GLN A N 1
ATOM 2220 C CA . GLN A 1 276 ? -16.957 1.497 45.511 1.00 25.31 276 GLN A CA 1
ATOM 2221 C C . GLN A 1 276 ? -16.365 1.317 44.113 1.00 25.31 276 GLN A C 1
ATOM 2223 O O . GLN A 1 276 ? -17.047 0.939 43.163 1.00 25.31 276 GLN A O 1
ATOM 2228 N N . TYR A 1 277 ? -15.092 1.692 43.969 1.00 31.12 277 TYR A N 1
ATOM 2229 C CA . TYR A 1 277 ? -14.267 1.331 42.828 1.00 31.12 277 TYR A CA 1
ATOM 2230 C C . TYR A 1 277 ? -14.242 -0.197 42.781 1.00 31.12 277 TYR A C 1
ATOM 2232 O O . TYR A 1 277 ? -13.451 -0.836 43.472 1.00 31.12 277 TYR A O 1
ATOM 2240 N N . SER A 1 278 ? -15.154 -0.785 42.005 1.00 29.84 278 SER A N 1
ATOM 2241 C CA . SER A 1 278 ? -15.077 -2.188 41.620 1.00 29.84 278 SER A CA 1
ATOM 2242 C C . SER A 1 278 ? -13.760 -2.368 40.858 1.00 29.84 278 SER A C 1
ATOM 2244 O O . SER A 1 278 ? -13.610 -1.775 39.786 1.00 29.84 278 SER A O 1
ATOM 2246 N N . PRO A 1 279 ? -12.777 -3.140 41.363 1.00 38.22 279 PRO A N 1
ATOM 2247 C CA . PRO A 1 279 ? -11.478 -3.263 40.701 1.00 38.22 279 PRO A CA 1
ATOM 2248 C C . PRO A 1 279 ? -11.537 -4.085 39.410 1.00 38.22 279 PRO A C 1
ATOM 2250 O O . PRO A 1 279 ? -10.518 -4.266 38.754 1.00 38.22 279 PRO A O 1
ATOM 2253 N N . ASN A 1 280 ? -12.709 -4.600 39.038 1.00 39.12 280 ASN A N 1
ATOM 2254 C CA . ASN A 1 280 ? -12.841 -5.702 38.105 1.00 39.12 280 ASN A CA 1
ATOM 2255 C C . ASN A 1 280 ? -14.011 -5.466 37.143 1.00 39.12 280 ASN A C 1
ATOM 2257 O O . ASN A 1 280 ? -14.990 -6.207 37.146 1.00 39.12 280 ASN A O 1
ATOM 2261 N N . ASN A 1 281 ? -13.877 -4.485 36.247 1.00 44.62 281 ASN A N 1
ATOM 2262 C CA . ASN A 1 281 ? -14.480 -4.624 34.919 1.00 44.62 281 ASN A CA 1
ATOM 2263 C C . ASN A 1 281 ? -13.721 -5.754 34.201 1.00 44.62 281 ASN A C 1
ATOM 2265 O O . ASN A 1 281 ? -12.827 -5.498 33.390 1.00 44.62 281 ASN A O 1
ATOM 2269 N N . LEU A 1 282 ? -13.999 -7.007 34.584 1.00 53.94 282 LEU A N 1
ATOM 2270 C CA . LEU A 1 282 ? -13.532 -8.168 33.842 1.00 53.94 282 LEU A CA 1
ATOM 2271 C C . LEU A 1 282 ? -14.176 -8.077 32.461 1.00 53.94 282 LEU A C 1
ATOM 2273 O O . LEU A 1 282 ? -15.393 -8.117 32.319 1.00 53.94 282 LEU A O 1
ATOM 2277 N N . TYR A 1 283 ? -13.335 -7.899 31.452 1.00 55.50 283 TYR A N 1
ATOM 2278 C CA . TYR A 1 283 ? -13.726 -7.979 30.056 1.00 55.50 283 TYR A CA 1
ATOM 2279 C C . TYR A 1 283 ? -14.476 -9.304 29.822 1.00 55.50 283 TYR A C 1
ATOM 2281 O O . TYR A 1 283 ? -13.886 -10.376 29.955 1.00 55.50 283 TYR A O 1
ATOM 2289 N N . ASN A 1 284 ? -15.766 -9.225 29.485 1.00 59.91 284 ASN A N 1
ATOM 2290 C CA . ASN A 1 284 ? -16.645 -10.388 29.276 1.00 59.91 284 ASN A CA 1
ATOM 2291 C C . ASN A 1 284 ? -16.649 -10.893 27.821 1.00 59.91 284 ASN A C 1
ATOM 2293 O O . ASN A 1 284 ? -17.423 -11.782 27.468 1.00 59.91 284 ASN A O 1
ATOM 2297 N N . GLY A 1 285 ? -15.816 -10.317 26.953 1.00 63.91 285 GLY A N 1
ATOM 2298 C CA . GLY A 1 285 ? -15.734 -10.722 25.554 1.00 63.91 285 GLY A CA 1
ATOM 2299 C C . GLY A 1 285 ? -14.785 -11.908 25.302 1.00 63.91 285 GLY A C 1
ATOM 2300 O O . GLY A 1 285 ? -14.072 -12.368 26.198 1.00 63.91 285 GLY A O 1
ATOM 2301 N N . PRO A 1 286 ? -14.741 -12.418 24.061 1.00 69.06 286 PRO A N 1
ATOM 2302 C CA . PRO A 1 286 ? -13.811 -13.473 23.664 1.00 69.06 286 PRO A CA 1
ATOM 2303 C C . PRO A 1 286 ? -12.341 -13.005 23.639 1.00 69.06 286 PRO A C 1
ATOM 2305 O O . PRO A 1 286 ? -12.044 -11.842 23.374 1.00 69.06 286 PRO A O 1
ATOM 2308 N N . THR A 1 287 ? -11.399 -13.925 23.889 1.00 75.62 287 THR A N 1
ATOM 2309 C CA . THR A 1 287 ? -9.960 -13.620 24.020 1.00 75.62 287 THR A CA 1
ATOM 2310 C C . THR A 1 287 ? -9.406 -12.841 22.822 1.00 75.62 287 THR A C 1
ATOM 2312 O O . THR A 1 287 ? -9.617 -13.237 21.681 1.00 75.62 287 THR A O 1
ATOM 2315 N N . LEU A 1 288 ? -8.674 -11.743 23.050 1.00 74.94 288 LEU A N 1
ATOM 2316 C CA . LEU A 1 288 ? -8.096 -10.872 21.999 1.00 74.94 288 LEU A CA 1
ATOM 2317 C C . LEU A 1 288 ? -9.106 -10.146 21.092 1.00 74.94 288 LEU A C 1
ATOM 2319 O O . LEU A 1 288 ? -8.683 -9.422 20.194 1.00 74.94 288 LEU A O 1
ATOM 2323 N N . LEU A 1 289 ? -10.412 -10.290 21.289 1.00 81.62 289 LEU A N 1
ATOM 2324 C CA . LEU A 1 289 ? -11.411 -9.562 20.509 1.00 81.62 289 LEU A CA 1
ATOM 2325 C C . LEU A 1 289 ? -11.908 -8.346 21.305 1.00 81.62 289 LEU A C 1
ATOM 2327 O O . LEU A 1 289 ? -11.351 -7.982 22.342 1.00 81.62 289 LEU A O 1
ATOM 2331 N N . ARG A 1 290 ? -12.930 -7.662 20.799 1.00 80.00 290 ARG A N 1
ATOM 2332 C CA . ARG A 1 290 ? -13.630 -6.566 21.490 1.00 80.00 290 ARG A CA 1
ATOM 2333 C C . ARG A 1 290 ? -15.010 -7.037 21.953 1.00 80.00 290 ARG A C 1
ATOM 2335 O O . ARG A 1 290 ? -15.450 -8.101 21.538 1.00 80.00 290 ARG A O 1
ATOM 2342 N N . GLU A 1 291 ? -15.650 -6.280 22.837 1.00 73.06 291 GLU A N 1
ATOM 2343 C CA . GLU A 1 291 ? -16.900 -6.704 23.493 1.00 73.06 291 GLU A CA 1
ATOM 2344 C C . GLU A 1 291 ? -18.084 -6.723 22.515 1.00 73.06 291 GLU A C 1
ATOM 2346 O O . GLU A 1 291 ? -18.833 -7.693 22.472 1.00 73.06 291 GLU A O 1
ATOM 2351 N N . ASN A 1 292 ? -18.185 -5.701 21.659 1.00 75.31 292 ASN A N 1
ATOM 2352 C CA . ASN A 1 292 ? -19.253 -5.577 20.668 1.00 75.31 292 ASN A CA 1
ATOM 2353 C C . ASN A 1 292 ? -18.779 -6.061 19.288 1.00 75.31 292 ASN A C 1
ATOM 2355 O O . ASN A 1 292 ? -18.024 -5.371 18.589 1.00 75.31 292 ASN A O 1
ATOM 2359 N N . LEU A 1 293 ? -19.226 -7.255 18.897 1.00 81.69 293 LEU A N 1
ATOM 2360 C CA . LEU A 1 293 ? -18.970 -7.873 17.594 1.00 81.69 293 LEU A CA 1
ATOM 2361 C C . LEU A 1 293 ? -20.279 -7.937 16.800 1.00 81.69 293 LEU A C 1
ATOM 2363 O O . LEU A 1 293 ? -21.272 -8.448 17.315 1.00 81.69 293 LEU A O 1
ATOM 2367 N N . LEU A 1 294 ? -20.295 -7.451 15.553 1.00 83.06 294 LEU A N 1
ATOM 2368 C CA . LEU A 1 294 ? -21.474 -7.593 14.685 1.00 83.06 294 LEU A CA 1
ATOM 2369 C C . LEU A 1 294 ? -21.598 -9.016 14.131 1.00 83.06 294 LEU A C 1
ATOM 2371 O O . LEU A 1 294 ? -22.706 -9.520 13.946 1.00 83.06 294 LEU A O 1
ATOM 2375 N N . PHE A 1 295 ? -20.472 -9.691 13.881 1.00 81.50 295 PHE A N 1
ATOM 2376 C CA . PHE A 1 295 ? -20.491 -11.096 13.494 1.00 81.50 295 PHE A CA 1
ATOM 2377 C C . PHE A 1 295 ? -20.599 -11.978 14.736 1.00 81.50 295 PHE A C 1
ATOM 2379 O O . PHE A 1 295 ? -19.673 -12.054 15.541 1.00 81.50 295 PHE A O 1
ATOM 2386 N N . ILE A 1 296 ? -21.716 -12.703 14.843 1.00 78.25 296 ILE A N 1
ATOM 2387 C CA . ILE A 1 296 ? -22.008 -13.620 15.958 1.00 78.25 296 ILE A CA 1
ATOM 2388 C C . ILE A 1 296 ? -20.891 -14.662 16.125 1.00 78.25 296 ILE A C 1
ATOM 2390 O O . ILE A 1 296 ? -20.510 -15.020 17.238 1.00 78.25 296 ILE A O 1
ATOM 2394 N N . ASN A 1 297 ? -20.337 -15.153 15.012 1.00 84.75 297 ASN A N 1
ATOM 2395 C CA . ASN A 1 297 ? -19.276 -16.147 15.049 1.00 84.75 297 ASN A CA 1
ATOM 2396 C C . ASN A 1 297 ? -17.882 -15.497 15.162 1.00 84.75 297 ASN A C 1
ATOM 2398 O O . ASN A 1 297 ? -17.333 -14.983 14.185 1.00 84.75 297 ASN A O 1
ATOM 2402 N N . LYS A 1 298 ? -17.270 -15.626 16.347 1.00 84.44 298 LYS A N 1
ATOM 2403 C CA . LYS A 1 298 ? -15.917 -15.136 16.666 1.00 84.44 298 LYS A CA 1
ATOM 2404 C C . LYS A 1 298 ? -14.808 -15.671 15.750 1.00 84.44 298 LYS A C 1
ATOM 2406 O O . LYS A 1 298 ? -13.802 -14.989 15.557 1.00 84.44 298 LYS A O 1
ATOM 2411 N N . TYR A 1 299 ? -14.978 -16.859 15.159 1.00 86.75 299 TYR A N 1
ATOM 2412 C CA . TYR A 1 299 ? -13.957 -17.471 14.303 1.00 86.75 299 TYR A CA 1
ATOM 2413 C C . TYR A 1 299 ? -13.654 -16.638 13.055 1.00 86.75 299 TYR A C 1
ATOM 2415 O O . TYR A 1 299 ? -12.507 -16.628 12.617 1.00 86.75 299 TYR A O 1
ATOM 2423 N N . PHE A 1 300 ? -14.614 -15.857 12.545 1.00 89.31 300 PHE A N 1
ATOM 2424 C CA . PHE A 1 300 ? -14.367 -14.965 11.408 1.00 89.31 300 PHE A CA 1
ATOM 2425 C C . PHE A 1 300 ? -13.252 -13.950 11.683 1.00 89.31 300 PHE A C 1
ATOM 2427 O O . PHE A 1 300 ? -12.436 -13.695 10.800 1.00 89.31 300 PHE A O 1
ATOM 2434 N N . TYR A 1 301 ? -13.166 -13.420 12.906 1.00 89.12 301 TYR A N 1
ATOM 2435 C CA . TYR A 1 301 ? -12.143 -12.442 13.274 1.00 89.12 301 TYR A CA 1
ATOM 2436 C C . TYR A 1 301 ? -10.756 -13.087 13.396 1.00 89.12 301 TYR A C 1
ATOM 2438 O O . TYR A 1 301 ? -9.780 -12.548 12.877 1.00 89.12 301 TYR A O 1
ATOM 2446 N N . TYR A 1 302 ? -10.649 -14.271 14.009 1.00 89.38 302 TYR A N 1
ATOM 2447 C CA . TYR A 1 302 ? -9.366 -14.982 14.086 1.00 89.38 302 TYR A CA 1
ATOM 2448 C C . TYR A 1 302 ? -8.880 -15.442 12.709 1.00 89.38 302 TYR A C 1
ATOM 2450 O O . TYR A 1 302 ? -7.698 -15.297 12.395 1.00 89.38 302 TYR A O 1
ATOM 2458 N N . THR A 1 303 ? -9.784 -15.942 11.859 1.00 90.25 303 THR A N 1
ATOM 2459 C CA . THR A 1 303 ? -9.452 -16.284 10.471 1.00 90.25 303 THR A CA 1
ATOM 2460 C C . THR A 1 303 ? -9.005 -15.049 9.697 1.00 90.25 303 THR A C 1
ATOM 2462 O O . THR A 1 303 ? -8.035 -15.137 8.952 1.00 90.25 303 THR A O 1
ATOM 2465 N N . ALA A 1 304 ? -9.633 -13.889 9.903 1.00 90.75 304 ALA A N 1
ATOM 2466 C CA . ALA A 1 304 ? -9.206 -12.644 9.270 1.00 90.75 304 ALA A CA 1
ATOM 2467 C C . ALA A 1 304 ? -7.786 -12.230 9.684 1.00 90.75 304 ALA A C 1
ATOM 2469 O O . ALA A 1 304 ? -6.980 -11.901 8.817 1.00 90.75 304 ALA A O 1
ATOM 2470 N N . ILE A 1 305 ? -7.452 -12.319 10.978 1.00 90.94 305 ILE A N 1
ATOM 2471 C CA . ILE A 1 305 ? -6.095 -12.047 11.488 1.00 90.94 305 ILE A CA 1
ATOM 2472 C C . ILE A 1 305 ? -5.075 -13.010 10.865 1.00 90.94 305 ILE A C 1
ATOM 2474 O O . ILE A 1 305 ? -4.012 -12.584 10.406 1.00 90.94 305 ILE A O 1
ATOM 2478 N N . LEU A 1 306 ? -5.394 -14.306 10.814 1.00 91.69 306 LEU A N 1
ATOM 2479 C CA . LEU A 1 306 ? -4.515 -15.319 10.229 1.00 91.69 306 LEU A CA 1
ATOM 2480 C C . LEU A 1 306 ? -4.292 -15.079 8.729 1.00 91.69 306 LEU A C 1
ATOM 2482 O O . LEU A 1 306 ? -3.152 -15.079 8.263 1.00 91.69 306 LEU A O 1
ATOM 2486 N N . VAL A 1 307 ? -5.372 -14.851 7.978 1.00 92.00 307 VAL A N 1
ATOM 2487 C CA . VAL A 1 307 ? -5.320 -14.582 6.535 1.00 92.00 307 VAL A CA 1
ATOM 2488 C C . VAL A 1 307 ? -4.531 -13.306 6.253 1.00 92.00 307 VAL A C 1
ATOM 2490 O O . VAL A 1 307 ? -3.685 -13.316 5.359 1.00 92.00 307 VAL A O 1
ATOM 2493 N N . ASP A 1 308 ? -4.737 -12.236 7.026 1.00 92.31 308 ASP A N 1
ATOM 2494 C CA . ASP A 1 308 ? -3.965 -11.001 6.869 1.00 92.31 308 ASP A CA 1
ATOM 2495 C C . ASP A 1 308 ? -2.473 -11.233 7.116 1.00 92.31 308 ASP A C 1
ATOM 2497 O O . ASP A 1 308 ? -1.649 -10.834 6.296 1.00 92.31 308 ASP A O 1
ATOM 2501 N N . THR A 1 309 ? -2.126 -11.981 8.167 1.00 91.69 309 THR A N 1
ATOM 2502 C CA . THR A 1 309 ? -0.734 -12.325 8.491 1.00 91.69 309 THR A CA 1
ATOM 2503 C C . THR A 1 309 ? -0.055 -13.084 7.346 1.00 91.69 309 THR A C 1
ATOM 2505 O O . THR A 1 309 ? 1.042 -12.716 6.917 1.00 91.69 309 THR A O 1
ATOM 2508 N N . ILE A 1 310 ? -0.710 -14.122 6.810 1.00 91.31 310 ILE A N 1
ATOM 2509 C CA . ILE A 1 310 ? -0.169 -14.946 5.717 1.00 91.31 310 ILE A CA 1
ATOM 2510 C C . ILE A 1 310 ? -0.014 -14.118 4.438 1.00 91.31 310 ILE A C 1
ATOM 2512 O O . ILE A 1 310 ? 1.044 -14.129 3.804 1.00 91.31 310 ILE A O 1
ATOM 2516 N N . LEU A 1 311 ? -1.054 -13.379 4.050 1.00 90.94 311 LEU A N 1
ATOM 2517 C CA . LEU A 1 311 ? -1.043 -12.603 2.811 1.00 90.94 311 LEU A CA 1
ATOM 2518 C C . LEU A 1 311 ? -0.090 -11.400 2.895 1.00 90.94 311 LEU A C 1
ATOM 2520 O O . LEU A 1 311 ? 0.552 -11.055 1.902 1.00 90.94 311 LEU A O 1
ATOM 2524 N N . ARG A 1 312 ? 0.097 -10.816 4.084 1.00 88.81 312 ARG A N 1
ATOM 2525 C CA . ARG A 1 312 ? 1.114 -9.784 4.330 1.00 88.81 312 ARG A CA 1
ATOM 2526 C C . ARG A 1 312 ? 2.528 -10.344 4.178 1.00 88.81 312 ARG A C 1
ATOM 2528 O O . ARG A 1 312 ? 3.364 -9.709 3.533 1.00 88.81 312 ARG A O 1
ATOM 2535 N N . ALA A 1 313 ? 2.795 -11.537 4.710 1.00 86.00 313 ALA A N 1
ATOM 2536 C CA . ALA A 1 313 ? 4.073 -12.210 4.494 1.00 86.00 313 ALA A CA 1
ATOM 2537 C C . ALA A 1 313 ? 4.315 -12.471 2.998 1.00 86.00 313 ALA A C 1
ATOM 2539 O O . ALA A 1 313 ? 5.410 -12.210 2.498 1.00 86.00 313 ALA A O 1
ATOM 2540 N N . ALA A 1 314 ? 3.281 -12.883 2.257 1.00 83.31 314 ALA A N 1
ATOM 2541 C CA . ALA A 1 314 ? 3.359 -13.076 0.810 1.00 83.31 314 ALA A CA 1
ATOM 2542 C C . ALA A 1 314 ? 3.712 -11.777 0.051 1.00 83.31 314 ALA A C 1
ATOM 2544 O O . ALA A 1 314 ? 4.520 -11.811 -0.880 1.00 83.31 314 ALA A O 1
ATOM 2545 N N . TRP A 1 315 ? 3.181 -10.622 0.473 1.00 80.44 315 TRP A N 1
ATOM 2546 C CA . TRP A 1 315 ? 3.557 -9.314 -0.084 1.00 80.44 315 TRP A CA 1
ATOM 2547 C C . TRP A 1 315 ? 5.036 -8.979 0.157 1.00 80.44 315 TRP A C 1
ATOM 2549 O O . TRP A 1 315 ? 5.735 -8.549 -0.761 1.00 80.44 315 TRP A O 1
ATOM 2559 N N . THR A 1 316 ? 5.546 -9.235 1.363 1.00 80.81 316 THR A N 1
ATOM 2560 C CA . THR A 1 316 ? 6.964 -9.018 1.696 1.00 80.81 316 THR A CA 1
ATOM 2561 C C . THR A 1 316 ? 7.882 -9.940 0.888 1.00 80.81 316 THR A C 1
ATOM 2563 O O . THR A 1 316 ? 8.900 -9.503 0.351 1.00 80.81 316 THR A O 1
ATOM 2566 N N . ILE A 1 317 ? 7.486 -11.205 0.726 1.00 76.12 317 ILE A N 1
ATOM 2567 C CA . ILE A 1 317 ? 8.188 -12.201 -0.095 1.00 76.12 317 ILE A CA 1
ATOM 2568 C C . ILE A 1 317 ? 8.226 -11.770 -1.567 1.00 76.12 317 ILE A C 1
ATOM 2570 O O . ILE A 1 317 ? 9.262 -11.921 -2.210 1.00 76.12 317 ILE A O 1
ATOM 2574 N N . LYS A 1 318 ? 7.146 -11.175 -2.093 1.00 75.81 318 LYS A N 1
ATOM 2575 C CA . LYS A 1 318 ? 7.087 -10.650 -3.470 1.00 75.81 318 LYS A CA 1
ATOM 2576 C C . LYS A 1 318 ? 8.158 -9.594 -3.756 1.00 75.81 318 LYS A C 1
ATOM 2578 O O . LYS A 1 318 ? 8.649 -9.509 -4.877 1.00 75.81 318 LYS A O 1
ATOM 2583 N N . LEU A 1 319 ? 8.495 -8.781 -2.758 1.00 74.12 319 LEU A N 1
ATOM 2584 C CA . LEU A 1 319 ? 9.536 -7.755 -2.856 1.00 74.12 319 LEU A CA 1
ATOM 2585 C C . LEU A 1 319 ? 10.950 -8.318 -2.666 1.00 74.12 319 LEU A C 1
ATOM 2587 O O . LEU A 1 319 ? 11.915 -7.603 -2.923 1.00 74.12 319 LEU A O 1
ATOM 2591 N N . SER A 1 320 ? 11.085 -9.584 -2.252 1.00 78.38 320 SER A N 1
ATOM 2592 C CA . SER A 1 320 ? 12.385 -10.210 -2.034 1.00 78.38 320 SER A CA 1
ATOM 2593 C C . SER A 1 320 ? 13.178 -10.311 -3.341 1.00 78.38 320 SER A C 1
ATOM 2595 O O . SER A 1 320 ? 12.743 -10.988 -4.274 1.00 78.38 320 SER A O 1
ATOM 2597 N N . PRO A 1 321 ? 14.372 -9.704 -3.416 1.00 64.75 321 PRO A N 1
ATOM 2598 C CA . PRO A 1 321 ? 15.228 -9.757 -4.603 1.00 64.75 321 PRO A CA 1
ATOM 2599 C C . PRO A 1 321 ? 15.866 -11.138 -4.826 1.00 64.75 321 PRO A C 1
ATOM 2601 O O . PRO A 1 321 ? 16.277 -11.456 -5.939 1.00 64.75 321 PRO A O 1
ATOM 2604 N N . HIS A 1 322 ? 15.937 -11.970 -3.784 1.00 66.06 322 HIS A N 1
ATOM 2605 C CA . HIS A 1 322 ? 16.571 -13.290 -3.833 1.00 66.06 322 HIS A CA 1
ATOM 2606 C C . HIS A 1 322 ? 15.694 -14.366 -4.470 1.00 66.06 322 HIS A C 1
ATOM 2608 O O . HIS A 1 322 ? 16.199 -15.349 -5.016 1.00 66.06 322 HIS A O 1
ATOM 2614 N N . LEU A 1 323 ? 14.376 -14.198 -4.400 1.00 65.00 323 LEU A N 1
ATOM 2615 C CA . LEU A 1 323 ? 13.454 -15.128 -5.023 1.00 65.00 323 LEU A CA 1
ATOM 26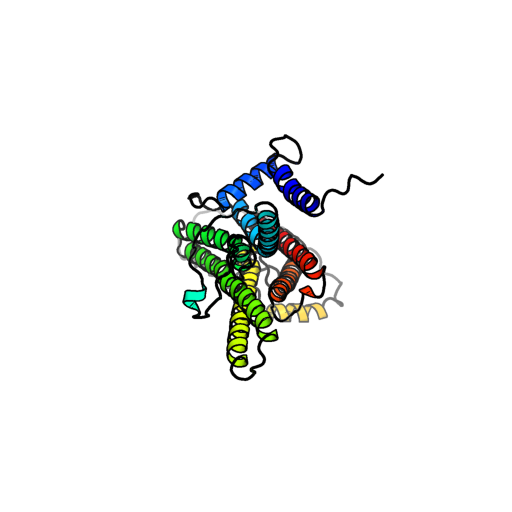16 C C . LEU A 1 323 ? 13.298 -14.713 -6.480 1.00 65.00 323 LEU A C 1
ATOM 2618 O O . LEU A 1 323 ? 12.756 -13.653 -6.786 1.00 65.00 323 LEU A O 1
ATOM 2622 N N . LYS A 1 324 ? 13.753 -15.568 -7.402 1.00 62.66 324 LYS A N 1
ATOM 2623 C CA . LYS A 1 324 ? 13.513 -15.414 -8.844 1.00 62.66 324 LYS A CA 1
ATOM 2624 C C . LYS A 1 324 ? 12.046 -15.708 -9.163 1.00 62.66 324 LYS A C 1
ATOM 2626 O O . LYS A 1 324 ? 11.734 -16.621 -9.920 1.00 62.66 324 LYS A O 1
ATOM 2631 N N . ILE A 1 325 ? 11.138 -14.924 -8.594 1.00 59.97 325 ILE A N 1
ATOM 2632 C CA . ILE A 1 325 ? 9.691 -14.973 -8.825 1.00 59.97 325 ILE A CA 1
ATOM 2633 C C . ILE A 1 325 ? 9.397 -14.809 -10.327 1.00 59.97 325 ILE A C 1
ATOM 2635 O O . ILE A 1 325 ? 8.474 -15.425 -10.844 1.00 59.97 325 ILE A O 1
ATOM 2639 N N . ASN A 1 326 ? 10.275 -14.109 -11.054 1.00 55.94 326 ASN A N 1
ATOM 2640 C CA . ASN A 1 326 ? 10.244 -13.959 -12.512 1.00 55.94 326 ASN A CA 1
ATOM 2641 C C . ASN A 1 326 ? 10.445 -15.271 -13.299 1.00 55.94 326 ASN A C 1
ATOM 2643 O O . ASN A 1 326 ? 10.203 -15.286 -14.501 1.00 55.94 326 ASN A O 1
ATOM 2647 N N . SER A 1 327 ? 10.897 -16.360 -12.663 1.00 62.31 327 SER A N 1
ATOM 2648 C CA . SER A 1 327 ? 10.977 -17.682 -13.310 1.00 62.31 327 SER A CA 1
ATOM 2649 C C . SER A 1 327 ? 9.608 -18.350 -13.471 1.00 62.31 327 SER A C 1
ATOM 2651 O O . SER A 1 327 ? 9.461 -19.243 -14.300 1.00 62.31 327 SER A O 1
ATOM 2653 N N . LEU A 1 328 ? 8.597 -17.895 -12.720 1.00 69.69 328 LEU A N 1
ATOM 2654 C CA . LEU A 1 328 ? 7.223 -18.375 -12.810 1.00 69.69 328 LEU A CA 1
ATOM 2655 C C . LEU A 1 328 ? 6.338 -17.264 -13.402 1.00 69.69 328 LEU A C 1
ATOM 2657 O O . LEU A 1 328 ? 6.087 -16.264 -12.732 1.00 69.69 328 LEU A O 1
ATOM 2661 N N . PRO A 1 329 ? 5.816 -17.417 -14.631 1.00 68.12 329 PRO A N 1
ATOM 2662 C CA . PRO A 1 329 ? 5.180 -16.314 -15.358 1.00 68.12 329 PRO A CA 1
ATOM 2663 C C . PRO A 1 329 ? 3.913 -15.759 -14.683 1.00 68.12 329 PRO A C 1
ATOM 2665 O O . PRO A 1 329 ? 3.583 -14.591 -14.867 1.00 68.12 329 PRO A O 1
ATOM 2668 N N . TYR A 1 330 ? 3.215 -16.558 -13.868 1.00 81.62 330 TYR A N 1
ATOM 2669 C CA . TYR A 1 330 ? 1.911 -16.186 -13.295 1.00 81.62 330 TYR A CA 1
ATOM 2670 C C . TYR A 1 330 ? 1.940 -15.832 -11.807 1.00 81.62 330 TYR A C 1
ATOM 2672 O O . TYR A 1 330 ? 0.973 -15.276 -11.286 1.00 81.62 330 TYR A O 1
ATOM 2680 N N . ILE A 1 331 ? 3.026 -16.128 -11.091 1.00 82.81 331 ILE A N 1
ATOM 2681 C CA . ILE A 1 331 ? 3.031 -16.009 -9.627 1.00 82.81 331 ILE A CA 1
ATOM 2682 C C . ILE A 1 331 ? 2.898 -14.545 -9.174 1.00 82.81 331 ILE A C 1
ATOM 2684 O O . ILE A 1 331 ? 2.183 -14.254 -8.219 1.00 82.81 331 ILE A O 1
ATOM 2688 N N . GLY A 1 332 ? 3.508 -13.600 -9.901 1.00 80.31 332 GLY A N 1
ATOM 2689 C CA . GLY A 1 332 ? 3.409 -12.170 -9.596 1.00 80.31 332 GLY A CA 1
ATOM 2690 C C . GLY A 1 332 ? 1.982 -11.631 -9.735 1.00 80.31 332 GLY A C 1
ATOM 2691 O O . GLY A 1 332 ? 1.572 -10.777 -8.939 1.00 80.31 332 GLY A O 1
ATOM 2692 N N . PHE A 1 333 ? 1.233 -12.173 -10.702 1.00 84.12 333 PHE A N 1
ATOM 2693 C CA . PHE A 1 333 ? -0.180 -11.880 -10.938 1.00 84.12 333 PHE A CA 1
ATOM 2694 C C . PHE A 1 333 ? -1.067 -12.472 -9.837 1.00 84.12 333 PHE A C 1
ATOM 2696 O O . PHE A 1 333 ? -1.853 -11.739 -9.239 1.00 84.12 333 PHE A O 1
ATOM 2703 N N . ILE A 1 334 ? -0.875 -13.751 -9.487 1.00 87.81 334 ILE A N 1
ATOM 2704 C CA . ILE A 1 334 ? -1.610 -14.417 -8.396 1.00 87.81 334 ILE A CA 1
ATOM 2705 C C . ILE A 1 334 ? -1.395 -13.679 -7.069 1.00 87.81 334 ILE A C 1
ATOM 2707 O O . ILE A 1 334 ? -2.359 -13.354 -6.381 1.00 87.81 334 ILE A O 1
ATOM 2711 N N . LEU A 1 335 ? -0.148 -13.332 -6.737 1.00 86.75 335 LEU A N 1
ATOM 2712 C CA . LEU A 1 335 ? 0.166 -12.546 -5.540 1.00 86.75 335 LEU A CA 1
ATOM 2713 C C . LEU A 1 335 ? -0.474 -11.148 -5.571 1.00 86.75 335 LEU A C 1
ATOM 2715 O O . LEU A 1 335 ? -0.813 -10.607 -4.525 1.00 86.75 335 LEU A O 1
ATOM 2719 N N . GLY A 1 336 ? -0.659 -10.560 -6.759 1.00 86.44 336 GLY A N 1
ATOM 2720 C CA . GLY A 1 336 ? -1.409 -9.313 -6.926 1.00 86.44 336 GLY A CA 1
ATOM 2721 C C . GLY A 1 336 ? -2.895 -9.469 -6.595 1.00 86.44 336 GLY A C 1
ATOM 2722 O O . GLY A 1 336 ? -3.437 -8.660 -5.847 1.00 86.44 336 GLY A O 1
ATOM 2723 N N . ILE A 1 337 ? -3.539 -10.531 -7.091 1.00 89.25 337 ILE A N 1
ATOM 2724 C CA . ILE A 1 337 ? -4.942 -10.846 -6.769 1.00 89.25 337 ILE A CA 1
ATOM 2725 C C . ILE A 1 337 ? -5.109 -11.091 -5.270 1.00 89.25 337 ILE A C 1
ATOM 2727 O O . ILE A 1 337 ? -6.029 -10.552 -4.657 1.00 89.25 337 ILE A O 1
ATOM 2731 N N . LEU A 1 338 ? -4.211 -11.874 -4.671 1.00 91.25 338 LEU A N 1
ATOM 2732 C CA . LEU A 1 338 ? -4.253 -12.179 -3.244 1.00 91.25 338 LEU A CA 1
ATOM 2733 C C . LEU A 1 338 ? -4.101 -10.923 -2.376 1.00 91.25 338 LEU A C 1
ATOM 2735 O O . LEU A 1 338 ? -4.789 -10.795 -1.368 1.00 91.25 338 LEU A O 1
ATOM 2739 N N . GLU A 1 339 ? -3.265 -9.968 -2.778 1.00 89.94 339 GLU A N 1
ATOM 2740 C CA . GLU A 1 339 ? -3.121 -8.693 -2.067 1.00 89.94 339 GLU A CA 1
ATOM 2741 C C . GLU A 1 339 ? -4.395 -7.828 -2.161 1.00 89.94 339 GLU A C 1
ATOM 2743 O O . GLU A 1 339 ? -4.812 -7.227 -1.168 1.00 89.94 339 GLU A O 1
ATOM 2748 N N . VAL A 1 340 ? -5.075 -7.813 -3.315 1.00 90.25 340 VAL A N 1
ATOM 2749 C CA . VAL A 1 340 ? -6.386 -7.149 -3.459 1.00 90.25 340 VAL A CA 1
ATOM 2750 C C . VAL A 1 340 ? -7.443 -7.837 -2.593 1.00 90.25 340 VAL A C 1
ATOM 2752 O O . VAL A 1 340 ? -8.217 -7.167 -1.907 1.00 90.25 340 VAL A O 1
ATOM 2755 N N . PHE A 1 341 ? -7.452 -9.169 -2.578 1.00 91.12 341 PHE A N 1
ATOM 2756 C CA . PHE A 1 341 ? -8.356 -9.961 -1.749 1.00 91.12 341 PHE A CA 1
ATOM 2757 C C . PHE A 1 341 ? -8.128 -9.703 -0.255 1.00 91.12 341 PHE A C 1
ATOM 2759 O O . PHE A 1 341 ? -9.085 -9.441 0.469 1.00 91.12 341 PHE A O 1
ATOM 2766 N N . ARG A 1 342 ? -6.871 -9.664 0.208 1.00 91.81 342 ARG A N 1
ATOM 2767 C CA . ARG A 1 342 ? -6.524 -9.286 1.589 1.00 91.81 342 ARG A CA 1
ATOM 2768 C C . ARG A 1 342 ? -7.149 -7.942 1.968 1.00 91.81 342 ARG A C 1
ATOM 2770 O O . ARG A 1 342 ? -7.787 -7.815 3.014 1.00 91.81 342 ARG A O 1
ATOM 2777 N N . ARG A 1 343 ? -7.017 -6.938 1.094 1.00 92.19 343 ARG A N 1
ATOM 2778 C CA . ARG A 1 343 ? -7.564 -5.599 1.335 1.00 92.19 343 ARG A CA 1
ATOM 2779 C C . ARG A 1 343 ? -9.095 -5.582 1.336 1.00 92.19 343 ARG A C 1
ATOM 2781 O O . ARG A 1 343 ? -9.675 -4.859 2.140 1.00 92.19 343 ARG A O 1
ATOM 2788 N N . PHE A 1 344 ? -9.747 -6.392 0.501 1.00 91.19 344 PHE A N 1
ATOM 2789 C CA . PHE A 1 344 ? -11.203 -6.562 0.527 1.00 91.19 344 PHE A CA 1
ATOM 2790 C C . PHE A 1 344 ? -11.698 -7.039 1.902 1.00 91.19 344 PHE A C 1
ATOM 2792 O O . PHE A 1 344 ? -12.594 -6.416 2.470 1.00 91.19 344 PHE A O 1
ATOM 2799 N N . PHE A 1 345 ? -11.059 -8.061 2.487 1.00 90.62 345 PHE A N 1
ATOM 2800 C CA . PHE A 1 345 ? -11.377 -8.515 3.850 1.00 90.62 345 PHE A CA 1
ATOM 2801 C C . PHE A 1 345 ? -11.153 -7.413 4.880 1.00 90.62 345 PHE A C 1
ATOM 2803 O O . PHE A 1 345 ? -12.022 -7.149 5.709 1.00 90.62 345 PHE A O 1
ATOM 2810 N N . TRP A 1 346 ? -10.018 -6.719 4.792 1.00 93.00 346 TRP A N 1
ATOM 2811 C CA . TRP A 1 346 ? -9.707 -5.614 5.692 1.00 93.00 346 TRP A CA 1
ATOM 2812 C C . TRP A 1 346 ? -10.771 -4.510 5.679 1.00 93.00 346 TRP A C 1
ATOM 2814 O O . TRP A 1 346 ? -11.104 -3.993 6.745 1.00 93.00 346 TRP A O 1
ATOM 2824 N N . VAL A 1 347 ? -11.343 -4.179 4.511 1.00 92.81 347 VAL A N 1
ATOM 2825 C CA . VAL A 1 347 ? -12.406 -3.164 4.405 1.00 92.81 347 VAL A CA 1
ATOM 2826 C C . VAL A 1 347 ? -13.659 -3.602 5.157 1.00 92.81 347 VAL A C 1
ATOM 2828 O O . VAL A 1 347 ? -14.238 -2.776 5.856 1.00 92.81 347 VAL A O 1
ATOM 2831 N N . ILE A 1 348 ? -14.055 -4.877 5.066 1.00 91.38 348 ILE A N 1
ATOM 2832 C CA . ILE A 1 348 ? -15.249 -5.395 5.753 1.00 91.38 348 ILE A CA 1
ATOM 2833 C C . ILE A 1 348 ? -15.127 -5.182 7.263 1.00 91.38 348 ILE A C 1
ATOM 2835 O O . ILE A 1 348 ? -15.982 -4.529 7.854 1.00 91.38 348 ILE A O 1
ATOM 2839 N N . PHE A 1 349 ? -14.043 -5.662 7.877 1.00 90.25 349 PHE A N 1
ATOM 2840 C CA . PHE A 1 349 ? -13.840 -5.543 9.326 1.00 90.25 349 PHE A CA 1
ATOM 2841 C C . PHE A 1 349 ? -13.604 -4.101 9.783 1.00 90.25 349 PHE A C 1
ATOM 2843 O O . PHE A 1 349 ? -13.998 -3.725 10.884 1.00 90.25 349 PHE A O 1
ATOM 2850 N N . ARG A 1 350 ? -13.001 -3.264 8.933 1.00 90.44 350 ARG A N 1
ATOM 2851 C CA . ARG A 1 350 ? -12.846 -1.838 9.228 1.00 90.44 350 ARG A CA 1
ATOM 2852 C C . ARG A 1 350 ? -14.186 -1.109 9.230 1.00 90.44 350 ARG A C 1
ATOM 2854 O O . ARG A 1 350 ? -14.452 -0.343 10.145 1.00 90.44 350 ARG A O 1
ATOM 2861 N N . VAL A 1 351 ? -15.022 -1.332 8.217 1.00 90.25 351 VAL A N 1
ATOM 2862 C CA . VAL A 1 351 ? -16.366 -0.738 8.146 1.00 90.25 351 VAL A CA 1
ATOM 2863 C C . VAL A 1 351 ? -17.218 -1.234 9.309 1.00 90.25 351 VAL A C 1
ATOM 2865 O O . VAL A 1 351 ? -17.893 -0.437 9.948 1.00 90.25 351 VAL A O 1
ATOM 2868 N N . GLU A 1 352 ? -17.145 -2.526 9.610 1.00 89.81 352 GLU A N 1
ATOM 2869 C CA . GLU A 1 352 ? -17.833 -3.164 10.732 1.00 89.81 352 GLU A CA 1
ATOM 2870 C C . GLU A 1 352 ? -17.466 -2.502 12.067 1.00 89.81 352 GLU A C 1
ATOM 2872 O O . GLU A 1 352 ? -18.360 -2.095 12.804 1.00 89.81 352 GLU A O 1
ATOM 2877 N N . LYS A 1 353 ? -16.174 -2.274 12.331 1.00 86.50 353 LYS A N 1
ATOM 2878 C CA . LYS A 1 353 ? -15.723 -1.535 13.515 1.00 86.50 353 LYS A CA 1
ATOM 2879 C C . LYS A 1 353 ? -16.328 -0.127 13.593 1.00 86.50 353 LYS A C 1
ATOM 2881 O O . LYS A 1 353 ? -16.786 0.255 14.660 1.00 86.50 353 LYS A O 1
ATOM 2886 N N . GLU A 1 354 ? -16.320 0.637 12.501 1.00 85.75 354 GLU A N 1
ATOM 2887 C CA . GLU A 1 354 ? -16.838 2.021 12.480 1.00 85.75 354 GLU A CA 1
ATOM 2888 C C . GLU A 1 354 ? -18.369 2.106 12.658 1.00 85.75 354 GLU A C 1
ATOM 2890 O O . GLU A 1 354 ? -18.886 3.187 12.905 1.00 85.75 354 GLU A O 1
ATOM 2895 N N . HIS A 1 355 ? -19.103 0.997 12.497 1.00 82.94 355 HIS A N 1
ATOM 2896 C CA . HIS A 1 355 ? -20.548 0.938 12.769 1.00 82.94 355 HIS A CA 1
ATOM 2897 C C . HIS A 1 355 ? -20.869 0.313 14.134 1.00 82.94 355 HIS A C 1
ATOM 2899 O O . HIS A 1 355 ? -21.944 0.555 14.678 1.00 82.94 355 HIS A O 1
ATOM 2905 N N . ALA A 1 356 ? -19.975 -0.524 14.667 1.00 74.06 356 ALA A N 1
ATOM 2906 C CA . ALA A 1 356 ? -20.145 -1.210 15.947 1.00 74.06 356 ALA A CA 1
ATOM 2907 C C . ALA A 1 356 ? -19.688 -0.383 17.165 1.00 74.06 356 ALA A C 1
ATOM 2909 O O . ALA A 1 356 ? -19.952 -0.784 18.301 1.00 74.06 356 ALA A O 1
ATOM 2910 N N . CYS A 1 357 ? -18.947 0.705 16.947 1.00 58.28 357 CYS A N 1
ATOM 2911 C CA . CYS A 1 357 ? -18.375 1.607 17.952 1.00 58.28 357 CYS A CA 1
ATOM 2912 C C . CYS A 1 357 ? -18.629 3.050 17.526 1.00 58.28 357 CYS A C 1
ATOM 2914 O O . CYS A 1 357 ? -18.883 3.877 18.428 1.00 58.28 357 CYS A O 1
#

InterPro domains:
  IPR004342 EXS, C-terminal [PF03124] (7-355)
  IPR004342 EXS, C-terminal [PS51380] (114-357)

Foldseek 3Di:
DDPPPPPVLVVVVVVVVVVVCVLPPCDPPDPNVVSVVLVVLVCCLPDLPNLDQDDPSNVLSLVLCLLCLQVQLVVVLSVLVSCLVVDVDPDDDDDDDPCVVVVDDDDDDPRVSVPVSVDLVSRLVSSLSSLVSQLSNLVSQLVVDPDPVSVVVSVLSNCLSVLVSLLSSLLSVLLVLVVVVVVDPDPDPSVVVSVVSQVSNVVSLCCNLVSVLCCLQCPQLVFAPCLLVDPVVVVCVVVVVVVPVPDPDDDDDDDDDDDDDDDDDDDDDDDDPPPPPPVDPPQPDHRRGHNFAPDPDPVLSVVLSVLLSVLSVLVSVLSHSPDCCVVPVCSNVVNSVSSSVNSVSSVVSSVRNVVRD

Radius of gyration: 29.1 Å; Cα contacts (8 Å, |Δi|>4): 231; chains: 1; bounding box: 81×57×103 Å

pLDDT: mean 73.16, std 21.2, range [25.31, 96.56]

Mean predicted aligned error: 14.07 Å